Protein AF-A0A7J0DER8-F1 (afdb_monomer)

Nearest PDB structures (foldseek):
  6g3w-assembly2_D  TM=9.704E-01  e=1.174E-12  Arabidopsis thaliana
  6fg7-assembly2_B  TM=9.712E-01  e=6.190E-12  Arabidopsis thaliana
  5xkn-assembly1_B  TM=9.196E-01  e=9.063E-10  Arabidopsis thaliana
  4mna-assembly1_A  TM=9.063E-01  e=2.185E-07  Arabidopsis thaliana
  6s6q-assembly2_B  TM=5.780E-01  e=3.142E-08  Arabidopsis thaliana

Secondary structure (DSSP, 8-state):
--SHHHHHHHHHHHH----SPPPTT-TT-S---EE---GGGGG-TT--EEE--SSEEEEPPPHHHHHT-TT--EEE--SSEEEEPPPGGGGG-TT--EEE--SSEEEEPPPGGGGG-TT--EEE--SSEEEEEPPHHHHTTT-S-GGGTTT-TEEESTTSPPP-----------------S--------------

Sequence (195 aa):
MGVYTLLLLALLTCAILPQSTPDPDDEACLTRLRGSLSPFLSNCTNLQSLDLSSNSLAGPIPPAAAALLPNLAALNLSSNRLSGPIPPQLSLCAYLNVIDLHNNLLSGEIPQQLGLLARLSAFDVSNNRLSGPIPGLLGNRTRFNASSYEGNKGLYGYPLPPMKNKGVTILGIVGIGLGSGLLSLVLSFGLCVFG

pLDDT: mean 73.64, std 21.78, range [34.41, 98.75]

InterPro domains:
  IPR001611 Leucine-rich repeat [PF00560] (96-115)
  IPR001611 Leucine-rich repeat [PF00560] (120-140)
  IPR001611 Leucine-rich repeat [PF13855] (42-82)
  IPR032675 Leucine-rich repeat domain superfamily [G3DSA:3.80.10.10] (29-168)

Foldseek 3Di:
DPPVVVVVVVQVVVVPDDDDDDDPVCPPPPDAREEEDDLCCLVPQVAAEDANEQHAHEEEDDLNNLQRNLNHAEDHHYQYAYEEADRLSVLNNLNHQYDHHYNYAYEEEDDLSVLVNPNHQYAAHEQYQYADEDRCSCFVPPSDAPRSHYNHPHYADHVHHHDPPPDPPPVDPPDDDPDPDDDDDDDDDDDDDDD

Mean predicted aligned error: 14.08 Å

Organism: NCBI:txid165716

Structure (mmCIF, N/CA/C/O backbone):
data_AF-A0A7J0DER8-F1
#
_entry.id   AF-A0A7J0DER8-F1
#
loop_
_atom_site.group_PDB
_atom_site.id
_atom_site.type_symbol
_atom_site.label_atom_id
_atom_site.label_alt_id
_atom_site.label_comp_id
_atom_site.label_asym_id
_atom_site.label_entity_id
_atom_site.label_seq_id
_atom_site.pdbx_PDB_ins_code
_atom_site.Cartn_x
_atom_site.Cartn_y
_atom_site.Cartn_z
_atom_site.occupancy
_atom_site.B_iso_or_equiv
_atom_site.auth_seq_id
_atom_site.auth_comp_id
_atom_site.auth_asym_id
_atom_site.auth_atom_id
_atom_site.pdbx_PDB_model_num
ATOM 1 N N . MET A 1 1 ? 11.642 -6.680 -26.604 1.00 38.97 1 MET A N 1
ATOM 2 C CA . MET A 1 1 ? 12.436 -7.928 -26.516 1.00 38.97 1 MET A CA 1
ATOM 3 C C . MET A 1 1 ? 13.608 -7.877 -25.519 1.00 38.97 1 MET A C 1
ATOM 5 O O . MET A 1 1 ? 14.180 -8.924 -25.275 1.00 38.97 1 MET A O 1
ATOM 9 N N . GLY A 1 2 ? 13.963 -6.727 -24.912 1.00 41.50 2 GLY A N 1
ATOM 10 C CA . GLY A 1 2 ? 15.169 -6.600 -24.061 1.00 41.50 2 GLY A CA 1
ATOM 11 C C . GLY A 1 2 ? 14.972 -6.472 -22.539 1.00 41.50 2 GLY A C 1
ATOM 12 O O . GLY A 1 2 ? 15.956 -6.326 -21.829 1.00 41.50 2 GLY A O 1
ATOM 13 N N . VAL A 1 3 ? 13.734 -6.495 -22.024 1.00 46.62 3 VAL A N 1
ATOM 14 C CA . VAL A 1 3 ? 13.432 -6.325 -20.579 1.00 46.62 3 VAL A CA 1
ATOM 15 C C . VAL A 1 3 ? 13.058 -7.632 -19.881 1.00 46.62 3 VAL A C 1
ATOM 17 O O . VAL A 1 3 ? 13.477 -7.850 -18.750 1.00 46.62 3 VAL A O 1
ATOM 20 N N . TYR A 1 4 ? 12.368 -8.544 -20.576 1.00 38.47 4 TYR A N 1
ATOM 21 C CA . TYR A 1 4 ? 12.143 -9.899 -20.066 1.00 38.47 4 TYR A CA 1
ATOM 22 C C . TYR A 1 4 ? 13.466 -10.644 -19.882 1.00 38.47 4 TYR A C 1
ATOM 24 O O . TYR A 1 4 ? 13.659 -11.285 -18.865 1.00 38.47 4 TYR A O 1
ATOM 32 N N . THR A 1 5 ? 14.418 -10.491 -20.802 1.00 42.66 5 THR A N 1
ATOM 33 C CA . THR A 1 5 ? 15.729 -11.151 -20.746 1.00 42.66 5 THR A CA 1
ATOM 34 C C . THR A 1 5 ? 16.643 -10.614 -19.647 1.00 42.66 5 THR A C 1
ATOM 36 O O . THR A 1 5 ? 17.369 -11.405 -19.059 1.00 42.66 5 THR A O 1
ATOM 39 N N . LEU A 1 6 ? 16.596 -9.316 -19.317 1.00 44.72 6 LEU A N 1
ATOM 40 C CA . LEU A 1 6 ? 17.433 -8.743 -18.252 1.00 44.72 6 LEU A CA 1
ATOM 41 C C . LEU A 1 6 ? 16.877 -9.026 -16.849 1.00 44.72 6 LEU A C 1
ATOM 43 O O . LEU A 1 6 ? 17.647 -9.319 -15.936 1.00 44.72 6 LEU A O 1
ATOM 47 N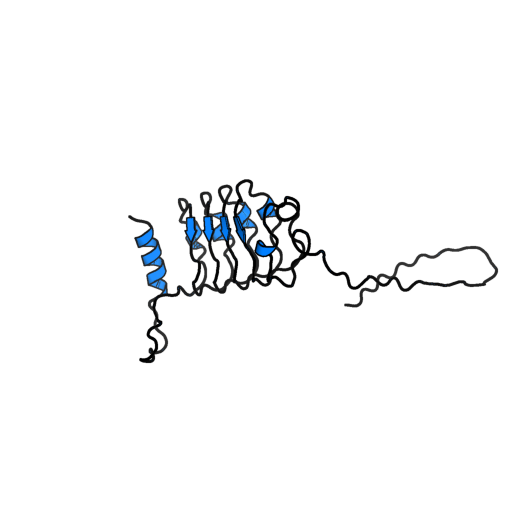 N . LEU A 1 7 ? 15.548 -8.989 -16.686 1.00 50.47 7 LEU A N 1
ATOM 48 C CA . LEU A 1 7 ? 14.894 -9.394 -15.440 1.00 50.47 7 LEU A CA 1
ATOM 49 C C . LEU A 1 7 ? 15.057 -10.905 -15.223 1.00 50.47 7 LEU A C 1
ATOM 51 O O . LEU A 1 7 ? 15.395 -11.326 -14.124 1.00 50.47 7 LEU A O 1
ATOM 55 N N . LEU A 1 8 ? 14.933 -11.713 -16.280 1.00 48.81 8 LEU A N 1
ATOM 56 C CA . LEU A 1 8 ? 15.213 -13.148 -16.224 1.00 48.81 8 LEU A CA 1
ATOM 57 C C . LEU A 1 8 ? 16.690 -13.428 -15.892 1.00 48.81 8 LEU A C 1
ATOM 59 O O . LEU A 1 8 ? 16.950 -14.326 -15.104 1.00 48.81 8 LEU A O 1
ATOM 63 N N . LEU A 1 9 ? 17.653 -12.637 -16.393 1.00 44.25 9 LEU A N 1
ATOM 64 C CA . LEU A 1 9 ? 19.076 -12.789 -16.042 1.00 44.25 9 LEU A CA 1
ATOM 65 C C . LEU A 1 9 ? 19.374 -12.430 -14.576 1.00 44.25 9 LEU A C 1
ATOM 67 O O . LEU A 1 9 ? 20.090 -13.171 -13.907 1.00 44.25 9 LEU A O 1
ATOM 71 N N . ALA A 1 10 ? 18.818 -11.326 -14.065 1.00 47.94 10 ALA A N 1
ATOM 72 C CA . ALA A 1 10 ? 19.009 -10.909 -12.671 1.00 47.94 10 ALA A CA 1
ATOM 73 C C . ALA A 1 10 ? 18.311 -11.858 -11.675 1.00 47.94 10 ALA A C 1
ATOM 75 O O . ALA A 1 10 ? 18.797 -12.080 -10.565 1.00 47.94 10 ALA A O 1
ATOM 76 N N . LEU A 1 11 ? 17.194 -12.464 -12.087 1.00 49.44 11 LEU A N 1
ATOM 77 C CA . LEU A 1 11 ? 16.495 -13.494 -11.319 1.00 49.44 11 LEU A CA 1
ATOM 78 C C . LEU A 1 11 ? 17.181 -14.871 -11.422 1.00 49.44 11 LEU A C 1
ATOM 80 O O . LEU A 1 11 ? 17.171 -15.614 -10.440 1.00 49.44 11 LEU A O 1
ATOM 84 N N . LEU A 1 12 ? 17.847 -15.194 -12.541 1.00 43.69 12 LEU A N 1
ATOM 85 C CA . LEU A 1 12 ? 18.661 -16.411 -12.667 1.00 43.69 12 LEU A CA 1
ATOM 86 C C . LEU A 1 12 ? 19.903 -16.378 -11.767 1.00 43.69 12 LEU A C 1
ATOM 88 O O . LEU A 1 12 ? 20.290 -17.420 -11.245 1.00 43.69 12 LEU A O 1
ATOM 92 N N . THR A 1 13 ? 20.509 -15.212 -11.521 1.00 44.41 13 THR A N 1
ATOM 93 C CA . THR A 1 13 ? 21.706 -15.136 -10.663 1.00 44.41 13 THR A CA 1
ATOM 94 C C . THR A 1 13 ? 21.438 -15.451 -9.186 1.00 44.41 13 THR A C 1
ATOM 96 O O . THR A 1 13 ? 22.349 -15.904 -8.502 1.00 44.41 13 THR A O 1
ATOM 99 N N . CYS A 1 14 ? 20.200 -15.300 -8.694 1.00 40.84 14 CYS A N 1
ATOM 100 C CA . CYS A 1 14 ? 19.830 -15.729 -7.334 1.00 40.84 14 CYS A CA 1
ATOM 101 C C . CYS A 1 14 ? 19.334 -17.184 -7.255 1.00 40.84 14 CYS A C 1
ATOM 103 O O . CYS A 1 14 ? 19.240 -17.727 -6.156 1.00 40.84 14 CYS A O 1
ATOM 105 N N . ALA A 1 15 ? 19.020 -17.824 -8.387 1.00 43.56 15 ALA A N 1
ATOM 106 C CA . ALA A 1 15 ? 18.529 -19.204 -8.434 1.00 43.56 15 ALA A CA 1
ATOM 107 C C . ALA A 1 15 ?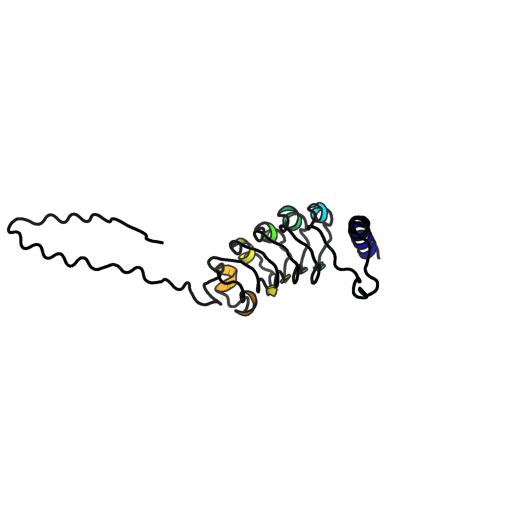 19.651 -20.263 -8.469 1.00 43.56 15 ALA A C 1
ATOM 109 O O . ALA A 1 15 ? 19.368 -21.451 -8.340 1.00 43.56 15 ALA A O 1
ATOM 110 N N . ILE A 1 16 ? 20.919 -19.858 -8.617 1.00 38.97 16 ILE A N 1
ATOM 111 C CA . ILE A 1 16 ? 22.070 -20.767 -8.731 1.00 38.97 16 ILE A CA 1
ATOM 112 C C . ILE A 1 16 ? 22.995 -20.600 -7.523 1.00 38.97 16 ILE A C 1
ATOM 114 O O . ILE A 1 16 ? 24.134 -20.175 -7.652 1.00 38.97 16 ILE A O 1
ATOM 118 N N . LEU A 1 17 ? 22.517 -20.954 -6.333 1.00 34.41 17 LEU A N 1
ATOM 119 C CA . LEU A 1 17 ? 23.382 -21.589 -5.337 1.00 34.41 17 LEU A CA 1
ATOM 120 C C . LEU A 1 17 ? 22.571 -22.700 -4.658 1.00 34.41 17 LEU A C 1
ATOM 122 O O . LEU A 1 17 ? 21.701 -22.403 -3.838 1.00 34.41 17 LEU A O 1
ATOM 126 N N . PRO A 1 18 ? 22.808 -23.976 -5.013 1.00 36.44 18 PRO A N 1
ATOM 127 C CA . PRO A 1 18 ? 22.141 -25.089 -4.365 1.00 36.44 18 PRO A CA 1
ATOM 128 C C . PRO A 1 18 ? 22.741 -25.265 -2.969 1.00 36.44 18 PRO A C 1
ATOM 130 O O . PRO A 1 18 ? 23.956 -25.379 -2.813 1.00 36.44 18 PRO A O 1
ATOM 133 N N . GLN A 1 19 ? 21.897 -25.324 -1.946 1.00 42.41 19 GLN A N 1
ATOM 134 C CA . GLN A 1 19 ? 22.245 -26.018 -0.712 1.00 42.41 19 GLN A CA 1
ATOM 135 C C . GLN A 1 19 ? 21.121 -27.008 -0.414 1.00 42.41 19 GLN A C 1
ATOM 137 O O . GLN A 1 19 ? 19.965 -26.616 -0.269 1.00 42.41 19 GLN A O 1
ATOM 142 N N . SER A 1 20 ? 21.519 -28.278 -0.322 1.00 39.22 20 SER A N 1
ATOM 143 C CA . SER A 1 20 ? 20.751 -29.518 -0.125 1.00 39.22 20 SER A CA 1
ATOM 144 C C . SER A 1 20 ? 20.000 -30.097 -1.341 1.00 39.22 20 SER A C 1
ATOM 146 O O . SER A 1 20 ? 19.314 -29.407 -2.087 1.00 39.22 20 SER A O 1
ATOM 148 N N . THR A 1 21 ? 20.248 -31.389 -1.552 1.00 40.47 21 THR A N 1
ATOM 149 C CA . THR A 1 21 ? 19.869 -32.274 -2.663 1.00 40.47 21 THR A CA 1
ATOM 150 C C . THR A 1 21 ? 18.353 -32.489 -2.779 1.00 40.47 21 THR A C 1
ATOM 152 O O . THR A 1 21 ? 17.709 -32.572 -1.737 1.00 40.47 21 THR A O 1
ATOM 155 N N . PRO A 1 22 ? 17.786 -32.632 -3.993 1.00 45.53 22 PRO A N 1
ATOM 156 C CA . PRO A 1 22 ? 16.349 -32.832 -4.175 1.00 45.53 22 PRO A CA 1
ATOM 157 C C . PRO A 1 22 ? 15.934 -34.295 -3.952 1.00 45.53 22 PRO A C 1
ATOM 159 O O . PRO A 1 22 ? 16.600 -35.209 -4.446 1.00 45.53 22 PRO A O 1
ATOM 162 N N . ASP A 1 23 ? 14.827 -34.489 -3.232 1.00 47.06 23 AS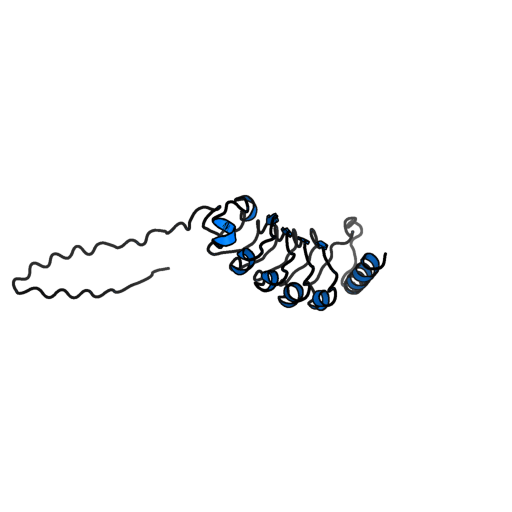P A N 1
ATOM 163 C CA . ASP A 1 23 ? 14.094 -35.755 -3.153 1.00 47.06 23 ASP A CA 1
ATOM 164 C C . ASP A 1 23 ? 13.421 -36.064 -4.510 1.00 47.06 23 ASP A C 1
ATOM 166 O O . ASP A 1 23 ? 12.938 -35.150 -5.183 1.00 47.06 23 ASP A O 1
ATOM 170 N N . PRO A 1 24 ? 13.365 -37.339 -4.938 1.00 52.16 24 PRO A N 1
ATOM 171 C CA . PRO A 1 24 ? 12.852 -37.730 -6.255 1.00 52.16 24 PRO A CA 1
ATOM 172 C C . PRO A 1 24 ? 11.324 -37.611 -6.428 1.00 52.16 24 PRO A C 1
ATOM 174 O O . PRO A 1 24 ? 10.844 -37.817 -7.539 1.00 52.16 24 PRO A O 1
ATOM 177 N N . ASP A 1 25 ? 10.575 -37.236 -5.384 1.00 49.31 25 ASP A N 1
ATOM 178 C CA . ASP A 1 25 ? 9.114 -37.043 -5.435 1.00 49.31 25 ASP A CA 1
ATOM 179 C C . ASP A 1 25 ? 8.692 -35.554 -5.559 1.00 49.31 25 ASP A C 1
ATOM 181 O O . ASP A 1 25 ? 7.501 -35.242 -5.646 1.00 49.31 25 ASP A O 1
ATOM 185 N N . ASP A 1 26 ? 9.649 -34.616 -5.619 1.00 47.62 26 ASP A N 1
ATOM 186 C CA . ASP A 1 26 ? 9.410 -33.166 -5.723 1.00 47.62 26 ASP A CA 1
ATOM 187 C C . ASP A 1 26 ? 9.233 -32.683 -7.182 1.00 47.62 26 ASP A C 1
ATOM 189 O O . ASP A 1 26 ? 9.918 -31.777 -7.669 1.00 47.62 26 ASP A O 1
ATOM 193 N N . GLU A 1 27 ? 8.220 -33.200 -7.878 1.00 42.44 27 GLU A N 1
ATOM 194 C CA . GLU A 1 27 ? 7.732 -32.686 -9.180 1.00 42.44 27 GLU A CA 1
ATOM 195 C C . GLU A 1 27 ? 7.036 -31.296 -9.070 1.00 42.44 27 GLU A C 1
ATOM 197 O O . GLU A 1 27 ? 6.215 -30.901 -9.897 1.00 42.44 27 GLU A O 1
ATOM 202 N N . ALA A 1 28 ? 7.367 -30.502 -8.042 1.00 44.12 28 ALA A N 1
ATOM 203 C CA . ALA A 1 28 ? 6.866 -29.141 -7.819 1.00 44.12 28 ALA A CA 1
ATOM 204 C C . ALA A 1 28 ? 7.969 -28.065 -7.813 1.00 44.12 28 ALA A C 1
ATOM 206 O O . ALA A 1 28 ? 7.704 -26.903 -7.486 1.00 44.12 28 ALA A O 1
ATOM 207 N N . CYS A 1 29 ? 9.204 -28.399 -8.204 1.00 43.72 29 CYS A N 1
ATOM 208 C CA . CYS A 1 29 ? 10.315 -27.444 -8.279 1.00 43.72 29 CYS A CA 1
ATOM 209 C C . CYS A 1 29 ? 10.269 -26.550 -9.542 1.00 43.72 29 CYS A C 1
ATOM 211 O O . CYS A 1 29 ? 11.293 -26.212 -10.134 1.00 43.72 29 CYS A O 1
ATOM 213 N N . LEU A 1 30 ? 9.073 -26.121 -9.954 1.00 43.19 30 LEU A N 1
ATOM 214 C CA . LEU A 1 30 ? 8.889 -25.075 -10.957 1.00 43.19 30 LEU A CA 1
ATOM 215 C C . LEU A 1 30 ? 8.789 -23.706 -10.256 1.00 43.19 30 LEU A C 1
ATOM 217 O O . LEU A 1 30 ? 7.727 -23.217 -9.881 1.00 43.19 30 LEU A O 1
ATOM 221 N N . THR A 1 31 ? 9.970 -23.115 -10.051 1.00 52.59 31 THR A N 1
ATOM 222 C CA . THR A 1 31 ? 10.251 -21.668 -10.158 1.00 52.59 31 THR A CA 1
ATOM 223 C C . THR A 1 31 ? 9.434 -20.687 -9.298 1.00 52.59 31 THR A C 1
ATOM 225 O O . THR A 1 31 ? 8.849 -19.744 -9.826 1.00 52.59 31 THR A O 1
ATOM 228 N N . ARG A 1 32 ? 9.452 -20.807 -7.963 1.00 65.25 32 ARG A N 1
ATOM 229 C CA . ARG A 1 32 ? 9.095 -19.667 -7.086 1.00 65.25 32 ARG A CA 1
ATOM 230 C C . ARG A 1 32 ? 10.333 -18.823 -6.790 1.00 65.25 32 ARG A C 1
ATOM 232 O O . ARG A 1 32 ? 11.285 -19.335 -6.198 1.00 65.25 32 ARG A O 1
ATOM 239 N N . LEU A 1 33 ? 10.312 -17.537 -7.145 1.00 72.31 33 LEU A N 1
ATOM 240 C CA . LEU A 1 33 ? 11.394 -16.603 -6.816 1.00 72.31 33 LEU A CA 1
ATOM 241 C C . LEU A 1 33 ? 11.499 -16.450 -5.293 1.00 72.31 33 LEU A C 1
ATOM 243 O O . LEU A 1 33 ? 10.497 -16.236 -4.608 1.00 72.31 33 LEU A O 1
ATOM 247 N N . ARG A 1 34 ? 12.715 -16.574 -4.759 1.00 76.75 34 ARG A N 1
ATOM 248 C CA . ARG A 1 34 ? 13.045 -16.410 -3.334 1.00 76.75 34 ARG A CA 1
ATOM 249 C C . ARG A 1 34 ? 13.992 -15.220 -3.157 1.00 76.75 34 ARG A C 1
ATOM 251 O O . ARG A 1 34 ? 14.628 -14.787 -4.112 1.00 76.75 34 ARG A O 1
ATOM 258 N N . GLY A 1 35 ? 14.112 -14.725 -1.927 1.00 79.62 35 GLY A N 1
ATOM 259 C CA . GLY A 1 35 ? 14.980 -13.593 -1.580 1.00 79.62 35 GLY A CA 1
ATOM 260 C C . GLY A 1 35 ? 14.193 -12.321 -1.275 1.00 79.62 35 GLY A C 1
ATOM 261 O O . GLY A 1 35 ? 12.993 -12.387 -1.021 1.00 79.62 35 GLY A O 1
ATOM 262 N N . SER A 1 36 ? 14.866 -11.173 -1.265 1.00 77.00 36 SER A N 1
ATOM 263 C CA . SER A 1 36 ? 14.256 -9.867 -1.002 1.00 77.00 36 SER A CA 1
ATOM 264 C C . SER A 1 36 ? 14.199 -8.999 -2.255 1.00 77.00 36 SER A C 1
ATOM 266 O O . SER A 1 36 ? 14.977 -9.161 -3.198 1.00 77.00 36 SER A O 1
ATOM 268 N N . LEU A 1 37 ? 13.274 -8.039 -2.256 1.00 75.38 37 LEU A N 1
ATOM 269 C CA . LEU A 1 37 ? 13.242 -6.990 -3.268 1.00 75.38 37 LEU A CA 1
ATOM 270 C C . LEU A 1 37 ? 14.528 -6.169 -3.153 1.00 75.38 37 LEU A C 1
ATOM 272 O O . LEU A 1 37 ? 14.784 -5.526 -2.137 1.00 75.38 37 LEU A O 1
ATOM 276 N N . SER A 1 38 ? 15.363 -6.212 -4.187 1.00 71.31 38 SER A N 1
ATOM 277 C CA . SER A 1 38 ? 16.621 -5.470 -4.185 1.00 71.31 38 SER A CA 1
ATOM 278 C C . SER A 1 38 ? 16.381 -3.984 -4.478 1.00 71.31 38 SER A C 1
ATOM 280 O O . SER A 1 38 ? 15.602 -3.653 -5.376 1.00 71.31 38 SER A O 1
ATOM 282 N N . PRO A 1 39 ? 17.092 -3.060 -3.805 1.00 63.47 39 PRO A N 1
ATOM 283 C CA . PRO A 1 39 ? 16.980 -1.626 -4.072 1.00 63.47 39 PRO A CA 1
ATOM 284 C C . PRO A 1 39 ? 17.417 -1.249 -5.496 1.00 63.47 39 PRO A C 1
ATOM 286 O O . PRO A 1 39 ? 17.021 -0.194 -5.979 1.00 63.47 39 PRO A O 1
ATOM 289 N N . PHE A 1 40 ? 18.160 -2.112 -6.203 1.00 63.94 40 PHE A N 1
ATOM 290 C CA . PHE A 1 40 ? 18.572 -1.921 -7.602 1.00 63.94 40 PHE A CA 1
ATOM 291 C C . PHE A 1 40 ? 17.416 -1.838 -8.608 1.00 63.94 40 PHE A C 1
ATOM 293 O O . PHE A 1 40 ? 17.628 -1.348 -9.716 1.00 63.94 40 PHE A O 1
ATOM 300 N N . LEU A 1 41 ? 16.192 -2.230 -8.224 1.00 62.59 41 LEU A N 1
ATOM 301 C CA . LEU A 1 41 ? 14.979 -1.966 -9.016 1.00 62.59 41 LEU A CA 1
ATOM 302 C C . LEU A 1 41 ? 14.822 -0.476 -9.354 1.00 62.59 41 LEU A C 1
ATOM 304 O O . LEU A 1 41 ? 14.270 -0.131 -10.391 1.00 62.59 41 LEU A O 1
ATOM 308 N N . SER A 1 42 ? 15.393 0.399 -8.528 1.00 62.62 42 SER A N 1
ATOM 309 C CA . SER A 1 42 ? 15.511 1.833 -8.778 1.00 62.62 42 SER A CA 1
ATOM 310 C C . SER A 1 42 ? 16.155 2.238 -10.104 1.00 62.62 42 SER A C 1
ATOM 312 O O . SER A 1 42 ? 15.901 3.336 -10.590 1.00 62.62 42 SER A O 1
ATOM 314 N N . ASN A 1 43 ? 16.981 1.381 -10.703 1.00 64.88 43 ASN A N 1
ATOM 315 C CA . ASN A 1 43 ? 17.663 1.698 -11.956 1.00 64.88 43 ASN A CA 1
ATOM 316 C C . ASN A 1 43 ? 16.760 1.484 -13.189 1.00 64.88 43 ASN A C 1
ATOM 318 O O . ASN A 1 43 ? 17.113 1.847 -14.310 1.00 64.88 43 ASN A O 1
ATOM 322 N N . CYS A 1 44 ? 15.575 0.895 -13.004 1.00 67.38 44 CYS A N 1
ATOM 323 C CA . CYS A 1 44 ? 14.626 0.597 -14.073 1.00 67.38 44 CYS A CA 1
ATOM 324 C C . CYS A 1 44 ? 13.662 1.772 -14.318 1.00 67.38 44 CYS A C 1
ATOM 326 O O . CYS A 1 44 ? 12.447 1.614 -14.257 1.00 67.38 44 CYS A O 1
ATOM 328 N N . THR A 1 45 ? 14.185 2.960 -14.624 1.00 72.44 45 THR A N 1
ATOM 329 C CA . THR A 1 45 ? 13.415 4.224 -14.691 1.00 72.44 45 THR A CA 1
ATOM 330 C C . THR A 1 45 ? 12.254 4.242 -15.699 1.00 72.44 45 THR A C 1
ATOM 332 O O . THR A 1 45 ? 11.317 5.026 -15.548 1.00 72.44 45 THR A O 1
ATOM 335 N N . ASN A 1 46 ? 12.276 3.366 -16.707 1.00 78.88 46 ASN A N 1
ATOM 336 C CA . ASN A 1 46 ? 11.211 3.219 -17.709 1.00 78.88 46 ASN A CA 1
ATOM 337 C C . ASN A 1 46 ? 10.150 2.166 -17.345 1.00 78.88 46 ASN A C 1
ATOM 339 O O . ASN A 1 46 ? 9.252 1.903 -18.146 1.00 78.88 46 ASN A O 1
ATOM 343 N N . LEU A 1 47 ? 10.257 1.524 -16.180 1.00 80.00 47 LEU A N 1
ATOM 344 C CA . LEU A 1 47 ? 9.327 0.479 -15.773 1.00 80.00 47 LEU A CA 1
ATOM 345 C C . LEU A 1 47 ? 7.947 1.079 -15.478 1.00 80.00 47 LEU A C 1
ATOM 347 O O . LEU A 1 47 ? 7.809 1.948 -14.622 1.00 80.00 47 LEU A O 1
ATOM 351 N N . GLN A 1 48 ? 6.932 0.594 -16.191 1.00 86.19 48 GLN A N 1
ATOM 352 C CA . GLN A 1 48 ? 5.539 1.029 -16.032 1.00 86.19 48 GLN A CA 1
ATOM 353 C C . GLN A 1 48 ? 4.693 0.018 -15.258 1.00 86.19 48 GLN A C 1
ATOM 355 O O . GLN A 1 48 ? 3.727 0.388 -14.599 1.00 86.19 48 GLN A O 1
ATOM 360 N N . SER A 1 49 ? 5.053 -1.261 -15.313 1.00 86.38 49 SER A N 1
ATOM 361 C CA . SER A 1 49 ? 4.360 -2.329 -14.602 1.00 86.38 49 SER A CA 1
ATOM 362 C C . SER A 1 49 ? 5.387 -3.290 -14.022 1.00 86.38 49 SER A C 1
ATOM 364 O O . SER A 1 49 ? 6.309 -3.708 -14.725 1.00 86.38 49 SER A O 1
ATOM 366 N N . LEU A 1 50 ? 5.239 -3.596 -12.736 1.00 86.12 50 LEU A N 1
ATOM 367 C CA . LEU A 1 50 ? 6.024 -4.590 -12.020 1.00 86.12 50 LEU A CA 1
ATOM 368 C C . LEU A 1 50 ? 5.066 -5.596 -11.392 1.00 86.12 50 LEU A C 1
ATOM 370 O O . LEU A 1 50 ? 4.364 -5.263 -10.438 1.00 86.12 50 LEU A O 1
ATOM 374 N N . ASP A 1 51 ? 5.070 -6.818 -11.915 1.00 87.75 51 ASP A N 1
ATOM 375 C CA . ASP A 1 51 ? 4.361 -7.949 -11.327 1.00 87.75 51 ASP A CA 1
ATOM 376 C C . ASP A 1 51 ? 5.374 -8.984 -10.833 1.00 87.75 51 ASP A C 1
ATOM 378 O O . ASP A 1 51 ? 6.141 -9.549 -11.613 1.00 87.75 51 ASP A O 1
ATOM 382 N N . LEU A 1 52 ? 5.401 -9.181 -9.517 1.00 87.19 52 LEU A N 1
ATOM 383 C CA . LEU A 1 52 ? 6.171 -10.218 -8.829 1.00 87.19 52 LEU A CA 1
ATOM 384 C C . LEU A 1 52 ? 5.258 -11.048 -7.916 1.00 87.19 52 LEU A C 1
ATOM 386 O O . LEU A 1 52 ? 5.721 -11.637 -6.931 1.00 87.19 52 LEU A O 1
ATOM 390 N N . SER A 1 53 ? 3.959 -11.077 -8.214 1.00 89.56 53 SER A N 1
ATOM 391 C CA . SER A 1 53 ? 2.976 -11.805 -7.421 1.00 89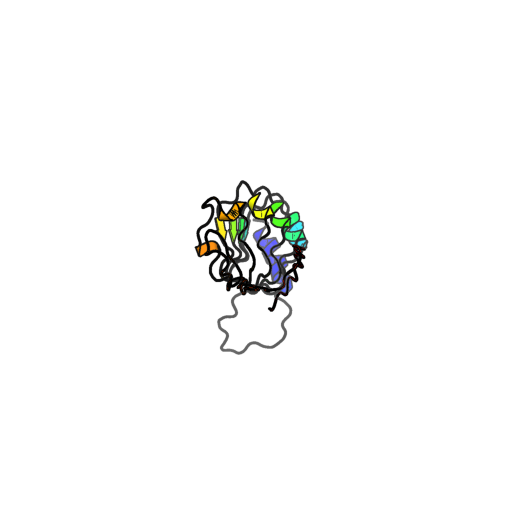.56 53 SER A CA 1
ATOM 392 C C . SER A 1 53 ? 3.226 -13.313 -7.408 1.00 89.56 53 SER A C 1
ATOM 394 O O . SER A 1 53 ? 3.922 -13.858 -8.265 1.00 89.56 53 SER A O 1
ATOM 396 N N . SER A 1 54 ? 2.662 -14.002 -6.415 1.00 91.19 54 SER A N 1
ATOM 397 C CA . SER A 1 54 ? 2.699 -15.471 -6.308 1.00 91.19 54 SER A CA 1
ATOM 398 C C . SER A 1 54 ? 4.113 -16.066 -6.246 1.00 91.19 54 SER A C 1
ATOM 400 O O . SER A 1 54 ? 4.390 -17.134 -6.797 1.00 91.19 54 SER A O 1
ATOM 402 N N . ASN A 1 55 ? 5.016 -15.385 -5.541 1.00 86.81 55 ASN A N 1
ATOM 403 C CA . ASN A 1 55 ? 6.390 -15.827 -5.322 1.00 86.81 55 ASN A CA 1
ATOM 404 C C . ASN A 1 55 ? 6.649 -16.147 -3.838 1.00 86.81 55 ASN A C 1
ATOM 406 O O . ASN A 1 55 ? 5.747 -16.273 -3.013 1.00 86.81 55 ASN A O 1
ATOM 410 N N . SER A 1 56 ? 7.909 -16.387 -3.486 1.00 88.19 56 SER A N 1
ATOM 411 C CA . SER A 1 56 ? 8.367 -16.605 -2.110 1.00 88.19 56 SER A CA 1
ATOM 412 C C . SER A 1 56 ? 9.317 -15.493 -1.657 1.00 88.19 56 SER A C 1
ATOM 414 O O . SER A 1 56 ? 10.245 -15.749 -0.886 1.00 88.19 56 SER A O 1
ATOM 416 N N . LEU A 1 57 ? 9.094 -14.264 -2.141 1.00 87.31 57 LEU A N 1
ATOM 417 C CA . LEU A 1 57 ? 9.864 -13.088 -1.740 1.00 87.31 57 LEU A CA 1
ATOM 418 C C . LEU A 1 57 ? 9.578 -12.747 -0.278 1.00 87.31 57 LEU A C 1
ATOM 420 O O . LEU A 1 57 ? 8.439 -12.834 0.174 1.00 87.31 57 LEU A O 1
ATOM 424 N N . ALA A 1 58 ? 10.608 -12.357 0.461 1.00 89.19 58 ALA A N 1
ATOM 425 C CA . ALA A 1 58 ? 10.548 -12.077 1.888 1.00 89.19 58 ALA A CA 1
ATOM 426 C C . ALA A 1 58 ? 11.310 -10.794 2.248 1.00 89.19 58 ALA A C 1
ATOM 428 O O . ALA A 1 58 ? 12.088 -10.259 1.457 1.00 89.19 58 ALA A O 1
ATOM 429 N N . GLY A 1 59 ? 11.107 -10.319 3.476 1.00 90.56 59 GLY A N 1
ATOM 430 C CA . GLY A 1 59 ? 11.710 -9.079 3.963 1.00 90.56 59 GLY A CA 1
ATOM 431 C C . GLY A 1 59 ? 10.928 -7.827 3.547 1.00 90.56 59 GLY A C 1
ATOM 432 O O . GLY A 1 59 ? 9.817 -7.939 3.023 1.00 90.56 59 GLY A O 1
ATOM 433 N N . PRO A 1 60 ? 11.476 -6.632 3.820 1.00 92.06 60 PRO A N 1
ATOM 434 C CA . PRO A 1 60 ? 10.767 -5.379 3.614 1.00 92.06 60 PRO A CA 1
ATOM 435 C C . PRO A 1 60 ? 10.692 -4.956 2.153 1.00 92.06 60 PRO A C 1
ATOM 437 O O . PRO A 1 60 ? 11.580 -5.248 1.353 1.00 92.06 60 PRO A O 1
ATOM 440 N N . ILE A 1 61 ? 9.653 -4.183 1.834 1.00 89.75 61 ILE A N 1
ATOM 441 C CA . ILE A 1 61 ? 9.596 -3.417 0.590 1.00 89.75 61 ILE A CA 1
ATOM 442 C C . ILE A 1 61 ? 10.605 -2.261 0.723 1.00 89.75 61 ILE A C 1
ATOM 444 O O . ILE A 1 61 ? 10.444 -1.419 1.612 1.00 89.75 61 ILE A O 1
ATOM 448 N N . PRO A 1 62 ? 11.654 -2.184 -0.116 1.00 82.69 62 PRO A N 1
ATOM 449 C CA . PRO A 1 62 ? 12.677 -1.158 0.014 1.00 82.69 62 PRO A CA 1
ATOM 450 C C . PRO A 1 62 ? 12.072 0.220 -0.273 1.00 82.69 62 PRO A C 1
ATOM 452 O O . PRO A 1 62 ? 11.518 0.413 -1.360 1.00 82.69 62 PRO A O 1
ATOM 455 N N . PRO A 1 63 ? 12.254 1.219 0.608 1.00 76.25 63 PRO A N 1
ATOM 456 C CA . PRO A 1 63 ? 11.808 2.587 0.343 1.00 76.25 63 PRO A CA 1
ATOM 457 C C . PRO A 1 63 ? 12.346 3.145 -0.983 1.00 76.25 63 PRO A C 1
ATOM 459 O O . PRO A 1 63 ? 11.647 3.853 -1.703 1.00 76.25 63 PRO A O 1
ATOM 462 N N . ALA A 1 64 ? 13.583 2.777 -1.333 1.00 60.62 64 ALA A N 1
ATOM 463 C CA . ALA A 1 64 ? 14.255 3.202 -2.558 1.00 60.62 64 ALA A CA 1
ATOM 464 C C . ALA A 1 64 ? 13.673 2.562 -3.832 1.00 60.62 64 ALA A C 1
ATOM 466 O O . ALA A 1 64 ? 13.635 3.217 -4.868 1.00 60.62 64 ALA A O 1
ATOM 467 N N . ALA A 1 65 ? 13.177 1.319 -3.766 1.00 56.06 65 ALA A N 1
ATOM 468 C CA . ALA A 1 65 ? 12.541 0.666 -4.916 1.00 56.06 65 ALA 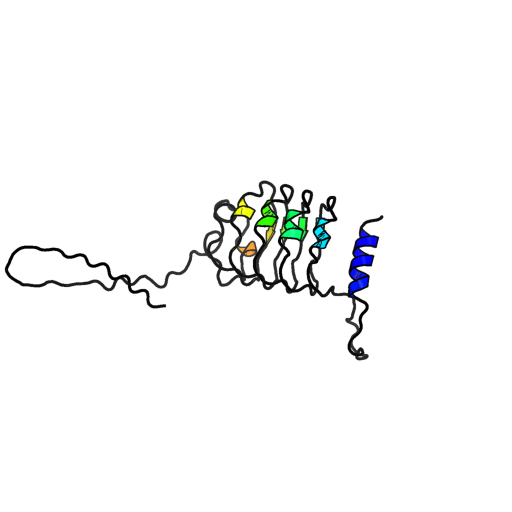A CA 1
ATOM 469 C C . ALA A 1 65 ? 11.220 1.362 -5.293 1.00 56.06 65 ALA A C 1
ATOM 471 O O . ALA A 1 65 ? 10.866 1.421 -6.465 1.00 56.06 65 ALA A O 1
ATOM 472 N N . ALA A 1 66 ? 10.541 1.948 -4.303 1.00 55.75 66 ALA A N 1
ATOM 473 C CA . ALA A 1 66 ? 9.355 2.772 -4.489 1.00 55.75 66 ALA A CA 1
ATOM 474 C C . ALA A 1 66 ? 9.676 4.212 -4.937 1.00 55.75 66 ALA A C 1
ATOM 476 O O . ALA A 1 66 ? 8.951 4.772 -5.741 1.00 55.75 66 ALA A O 1
ATOM 477 N N . ALA A 1 67 ? 10.761 4.828 -4.456 1.00 55.59 67 ALA A N 1
ATOM 478 C CA . ALA A 1 67 ? 11.067 6.232 -4.761 1.00 55.59 67 ALA A CA 1
ATOM 479 C C . ALA A 1 67 ? 11.653 6.476 -6.169 1.00 55.59 67 ALA A C 1
ATOM 481 O O . ALA A 1 67 ? 11.643 7.607 -6.649 1.00 55.59 67 ALA A O 1
ATOM 482 N N . LEU A 1 68 ? 12.208 5.446 -6.814 1.00 57.81 68 LEU A N 1
ATOM 483 C CA . LEU A 1 68 ? 13.075 5.596 -7.993 1.00 57.81 68 LEU A CA 1
ATOM 484 C C . LEU A 1 68 ? 12.456 5.060 -9.297 1.00 57.81 68 LEU A C 1
ATOM 486 O O . LEU A 1 68 ? 13.106 5.065 -10.340 1.00 57.81 68 LEU A O 1
ATOM 490 N N . LEU A 1 69 ? 11.181 4.657 -9.262 1.00 70.50 69 LEU A N 1
ATOM 491 C CA . LEU A 1 69 ? 10.401 4.245 -10.432 1.00 70.50 69 LEU A CA 1
ATOM 492 C C . LEU A 1 69 ? 9.344 5.314 -10.771 1.00 70.50 69 LEU A C 1
ATOM 494 O O . LEU A 1 69 ? 8.150 5.098 -10.550 1.00 70.50 69 LEU A O 1
ATOM 498 N N . PRO A 1 70 ? 9.743 6.492 -11.290 1.00 71.19 70 PRO A N 1
ATOM 499 C CA . PRO A 1 70 ? 8.833 7.625 -11.464 1.00 71.19 70 PRO A CA 1
ATOM 500 C C . PRO A 1 70 ? 7.670 7.319 -12.413 1.00 71.19 70 PRO A C 1
ATOM 502 O O . PRO A 1 70 ? 6.609 7.915 -12.279 1.00 71.19 70 PRO A O 1
ATOM 505 N N . ASN A 1 71 ? 7.857 6.378 -13.343 1.00 80.50 71 ASN A N 1
ATOM 506 C CA . ASN A 1 71 ? 6.880 6.018 -14.369 1.00 80.50 71 ASN A CA 1
ATOM 507 C C . ASN A 1 71 ? 6.026 4.792 -14.010 1.00 80.50 71 ASN A C 1
ATOM 509 O O . ASN A 1 71 ? 5.235 4.348 -14.844 1.00 80.50 71 ASN A O 1
ATOM 513 N N . LEU A 1 72 ? 6.177 4.233 -12.803 1.00 86.19 72 LEU A N 1
ATOM 514 C CA . LEU A 1 72 ? 5.438 3.038 -12.415 1.00 86.19 72 LEU A CA 1
ATOM 515 C C . LEU A 1 72 ? 3.945 3.353 -12.301 1.00 86.19 72 LEU A C 1
ATOM 517 O O . LEU A 1 72 ? 3.538 4.231 -11.543 1.00 86.19 72 LEU A O 1
ATOM 521 N N . ALA A 1 73 ? 3.144 2.614 -13.058 1.00 89.38 73 ALA A N 1
ATOM 522 C CA . ALA A 1 73 ? 1.693 2.667 -13.038 1.00 89.38 73 ALA A CA 1
ATOM 523 C C . ALA A 1 73 ? 1.113 1.501 -12.227 1.00 89.38 73 ALA A C 1
ATOM 525 O O . ALA A 1 73 ? 0.271 1.717 -11.361 1.00 89.38 73 ALA A O 1
ATOM 526 N N . ALA A 1 74 ? 1.617 0.283 -12.425 1.00 90.88 74 ALA A N 1
ATOM 527 C CA . ALA A 1 74 ? 1.107 -0.900 -11.739 1.00 90.88 74 ALA A CA 1
ATOM 528 C C . ALA A 1 74 ? 2.187 -1.602 -10.912 1.00 90.88 74 ALA A C 1
ATOM 530 O O . ALA A 1 74 ? 3.237 -1.971 -11.443 1.00 90.88 74 ALA A O 1
ATOM 531 N N . LEU A 1 75 ? 1.898 -1.824 -9.630 1.00 91.81 75 LEU A N 1
ATOM 532 C CA . LEU A 1 75 ? 2.718 -2.611 -8.716 1.00 91.81 75 LEU A CA 1
ATOM 533 C C . LEU A 1 75 ? 1.892 -3.769 -8.153 1.00 91.81 75 LEU A C 1
ATOM 535 O O . LEU A 1 75 ? 0.952 -3.537 -7.394 1.00 91.81 75 LEU A O 1
ATOM 539 N N . ASN A 1 76 ? 2.276 -4.998 -8.485 1.00 93.31 76 ASN A N 1
ATOM 540 C CA . ASN A 1 76 ? 1.686 -6.210 -7.932 1.00 93.31 76 ASN A CA 1
ATOM 541 C C . ASN A 1 76 ? 2.765 -7.037 -7.218 1.00 93.31 76 ASN A C 1
ATOM 543 O O . ASN A 1 76 ? 3.659 -7.603 -7.847 1.00 93.31 76 ASN A O 1
ATOM 547 N N . LEU A 1 77 ? 2.691 -7.079 -5.888 1.00 93.81 77 LEU A N 1
ATOM 548 C CA . LEU A 1 77 ? 3.575 -7.858 -5.011 1.00 93.81 77 LEU A CA 1
ATOM 549 C C . LEU A 1 77 ? 2.787 -8.882 -4.180 1.00 93.81 77 LEU A C 1
ATOM 551 O O . LEU A 1 77 ? 3.287 -9.396 -3.173 1.00 93.81 77 LEU A O 1
ATOM 555 N N . SER A 1 78 ? 1.544 -9.153 -4.569 1.00 96.19 78 SER A N 1
ATOM 556 C CA . SER A 1 78 ? 0.634 -10.000 -3.809 1.00 96.19 78 SER A CA 1
ATOM 557 C C . SER A 1 78 ? 1.118 -11.443 -3.664 1.00 96.19 78 SER A C 1
ATOM 559 O O . SER A 1 78 ? 1.951 -11.926 -4.433 1.00 96.19 78 SER A O 1
ATOM 561 N N . SER A 1 79 ? 0.588 -12.154 -2.670 1.00 96.56 79 SER A N 1
ATOM 562 C CA . SER A 1 79 ? 0.865 -13.580 -2.448 1.00 96.56 79 SER A CA 1
ATOM 563 C C . SER A 1 79 ? 2.367 -13.882 -2.345 1.00 96.56 79 SER A C 1
ATOM 565 O O . SER A 1 79 ? 2.916 -14.708 -3.074 1.00 96.56 79 SER A O 1
ATOM 567 N N . ASN A 1 80 ? 3.032 -13.175 -1.431 1.00 93.31 80 ASN A N 1
ATOM 568 C CA . ASN A 1 80 ? 4.444 -13.335 -1.084 1.00 93.31 80 ASN A CA 1
ATOM 569 C C . ASN A 1 80 ? 4.598 -13.444 0.451 1.00 93.31 80 ASN A C 1
ATOM 571 O O . ASN A 1 80 ? 3.641 -13.678 1.189 1.00 93.31 80 ASN A O 1
ATOM 575 N N . ARG A 1 81 ? 5.827 -13.330 0.961 1.00 96.12 81 ARG A N 1
ATOM 576 C CA . ARG A 1 81 ? 6.159 -13.328 2.398 1.00 96.12 81 ARG A CA 1
ATOM 577 C C . ARG A 1 81 ? 6.789 -11.995 2.825 1.00 96.12 81 ARG A C 1
ATOM 579 O O . ARG A 1 81 ? 7.612 -11.973 3.744 1.00 96.12 81 ARG A O 1
ATOM 586 N N . LEU A 1 82 ? 6.448 -10.897 2.145 1.00 95.31 82 LEU A N 1
ATOM 587 C CA . LEU A 1 82 ? 6.987 -9.565 2.433 1.00 95.31 82 LEU A CA 1
ATOM 588 C C . LEU A 1 82 ? 6.532 -9.099 3.817 1.00 95.31 82 LEU A C 1
ATOM 590 O O . LEU A 1 82 ? 5.400 -9.356 4.213 1.00 95.31 82 LEU A O 1
ATOM 594 N N . SER A 1 83 ? 7.409 -8.431 4.557 1.00 96.12 83 SER A N 1
ATOM 595 C CA . SER A 1 83 ? 7.192 -8.044 5.956 1.00 96.12 83 SER A CA 1
ATOM 596 C C . SER A 1 83 ? 7.558 -6.582 6.216 1.00 96.12 83 SER A C 1
ATOM 598 O O . SER A 1 83 ? 8.085 -5.901 5.346 1.00 96.12 83 SER A O 1
ATOM 600 N N . GLY A 1 84 ? 7.279 -6.072 7.417 1.00 96.12 84 GLY A N 1
ATOM 601 C CA . GLY A 1 84 ? 7.552 -4.671 7.753 1.00 96.12 84 GLY A CA 1
ATOM 602 C C . GLY A 1 84 ? 6.543 -3.689 7.137 1.00 96.12 84 GLY A C 1
ATOM 603 O O . GLY A 1 84 ? 5.503 -4.116 6.633 1.00 96.12 84 GLY A O 1
ATOM 604 N N . PRO A 1 85 ? 6.810 -2.374 7.222 1.00 96.50 85 PRO A N 1
ATOM 605 C CA . PRO A 1 85 ? 5.855 -1.345 6.830 1.00 96.50 85 PRO A CA 1
ATOM 606 C C . PRO A 1 85 ? 5.741 -1.164 5.321 1.00 96.50 85 PRO A C 1
ATOM 608 O O . PRO A 1 85 ? 6.696 -1.373 4.572 1.00 96.50 85 PRO A O 1
ATOM 611 N N . ILE A 1 86 ? 4.576 -0.682 4.888 1.00 95.75 86 ILE A N 1
ATOM 612 C CA . ILE A 1 86 ? 4.404 -0.146 3.538 1.00 95.75 86 ILE A CA 1
ATOM 613 C C . ILE A 1 86 ? 5.188 1.176 3.462 1.00 95.75 86 ILE A C 1
ATOM 615 O O . ILE A 1 86 ? 4.924 2.080 4.259 1.00 95.75 86 ILE A O 1
ATOM 619 N N . PRO A 1 87 ? 6.150 1.329 2.537 1.00 92.62 87 PRO A N 1
ATOM 620 C CA . PRO A 1 87 ? 6.953 2.539 2.469 1.00 92.62 87 PRO A CA 1
ATOM 621 C C . PRO A 1 87 ? 6.101 3.723 1.979 1.00 92.62 87 PRO A C 1
ATOM 623 O O . PRO A 1 87 ? 5.528 3.646 0.887 1.00 92.62 87 PRO A O 1
ATOM 626 N N . PRO A 1 88 ? 6.042 4.851 2.719 1.00 91.69 88 PRO A N 1
ATOM 627 C CA . PRO A 1 88 ? 5.313 6.045 2.284 1.00 91.69 88 PRO A CA 1
ATOM 628 C C . PRO A 1 88 ? 5.826 6.593 0.948 1.00 91.69 88 PRO A C 1
ATOM 630 O O . PRO A 1 88 ? 5.072 7.224 0.217 1.00 91.69 88 PRO A O 1
ATOM 633 N N . GLN A 1 89 ? 7.083 6.309 0.595 1.00 89.75 89 GLN A N 1
ATOM 634 C CA . GLN A 1 89 ? 7.725 6.711 -0.657 1.00 89.75 89 GLN A CA 1
ATOM 635 C C . GLN A 1 89 ? 7.015 6.181 -1.910 1.00 89.75 89 GLN A C 1
ATOM 637 O O . GLN A 1 89 ? 7.209 6.753 -2.978 1.00 89.75 89 GLN A O 1
ATOM 642 N N . LEU A 1 90 ? 6.157 5.158 -1.804 1.00 88.19 90 LEU A N 1
ATOM 643 C CA . LEU A 1 90 ? 5.288 4.734 -2.911 1.00 88.19 90 LEU A CA 1
ATOM 644 C C . LEU A 1 90 ? 4.387 5.871 -3.411 1.00 88.19 90 LEU A C 1
ATOM 646 O O . LEU A 1 90 ? 4.023 5.889 -4.582 1.00 88.19 90 LEU A O 1
ATOM 650 N N . SER A 1 91 ? 4.077 6.863 -2.570 1.00 87.75 91 SER A N 1
ATOM 651 C CA . SER A 1 91 ? 3.320 8.040 -3.001 1.00 87.75 91 SER A CA 1
ATOM 652 C C . SER A 1 91 ? 4.076 8.936 -3.992 1.00 87.75 91 SER A C 1
ATOM 654 O O . SER A 1 91 ? 3.461 9.815 -4.590 1.00 87.75 91 SER A O 1
ATOM 656 N N . LEU A 1 92 ? 5.397 8.767 -4.142 1.00 86.75 92 LEU A N 1
ATOM 657 C CA . LEU A 1 92 ? 6.219 9.548 -5.075 1.00 86.75 92 LEU A CA 1
ATOM 658 C C . LEU A 1 92 ? 6.068 9.070 -6.528 1.00 86.75 92 LEU A C 1
ATOM 660 O O . LEU A 1 92 ? 6.331 9.838 -7.453 1.00 86.75 92 LEU A O 1
ATOM 664 N N . CYS A 1 93 ? 5.596 7.841 -6.751 1.00 86.00 93 CYS A N 1
ATOM 665 C CA . CYS A 1 93 ? 5.245 7.349 -8.080 1.00 86.00 93 CYS A CA 1
ATOM 666 C C . CYS A 1 93 ? 3.910 7.958 -8.531 1.00 86.00 93 CYS A C 1
ATOM 668 O O . CYS A 1 93 ? 2.850 7.344 -8.410 1.00 86.00 93 CYS A O 1
ATOM 670 N N . ALA A 1 94 ? 3.950 9.173 -9.078 1.00 84.38 94 ALA A N 1
ATOM 671 C CA . ALA A 1 94 ? 2.755 9.932 -9.461 1.00 84.38 94 ALA A CA 1
ATOM 672 C C . ALA A 1 94 ? 1.850 9.228 -10.499 1.00 84.38 94 ALA A C 1
ATOM 674 O O . ALA A 1 94 ? 0.679 9.586 -10.652 1.00 84.38 94 ALA A O 1
ATOM 675 N N . TYR A 1 95 ? 2.383 8.242 -11.225 1.00 89.12 95 TYR A N 1
ATOM 676 C CA . TYR A 1 95 ? 1.652 7.470 -12.228 1.00 89.12 95 TYR A CA 1
ATOM 677 C C . TYR A 1 95 ? 0.950 6.231 -11.660 1.00 89.12 95 TYR A C 1
ATOM 679 O O . TYR A 1 95 ? 0.139 5.658 -12.388 1.00 89.12 95 TYR A O 1
ATOM 687 N N . LEU A 1 96 ? 1.191 5.857 -10.392 1.00 90.56 96 LEU A N 1
ATOM 688 C CA . LEU A 1 96 ? 0.604 4.654 -9.799 1.00 90.56 96 LEU A CA 1
ATOM 689 C C . LEU A 1 96 ? -0.924 4.704 -9.852 1.00 90.56 96 LEU A C 1
ATOM 691 O O . LEU A 1 96 ? -1.569 5.579 -9.263 1.00 90.56 96 LEU A O 1
ATOM 695 N N . ASN A 1 97 ? -1.490 3.727 -10.552 1.00 93.12 97 ASN A N 1
ATOM 696 C CA . ASN A 1 97 ? -2.917 3.472 -10.640 1.00 93.12 97 ASN A CA 1
ATOM 697 C C . ASN A 1 97 ? -3.319 2.138 -9.995 1.00 93.12 97 ASN A C 1
ATOM 699 O O . ASN A 1 97 ? -4.459 2.013 -9.549 1.00 93.12 97 ASN A O 1
ATOM 703 N N . VAL A 1 98 ? -2.397 1.179 -9.882 1.00 94.25 98 VAL A N 1
ATOM 704 C CA . VAL A 1 98 ? -2.643 -0.125 -9.253 1.00 94.25 98 VAL A CA 1
ATOM 705 C C . VAL A 1 98 ? -1.582 -0.408 -8.196 1.00 94.25 98 VAL A C 1
ATOM 707 O O . VAL A 1 98 ? -0.387 -0.393 -8.494 1.00 94.25 98 VAL A O 1
ATOM 710 N N . ILE A 1 99 ? -2.029 -0.698 -6.974 1.00 95.00 99 ILE A N 1
ATOM 711 C CA . ILE A 1 99 ? -1.194 -1.234 -5.895 1.00 95.00 99 ILE A CA 1
ATOM 712 C C . ILE A 1 99 ? -1.879 -2.485 -5.353 1.00 95.00 99 ILE A C 1
ATOM 714 O O . ILE A 1 99 ? -2.928 -2.390 -4.719 1.00 95.00 99 ILE A O 1
ATOM 718 N N . ASP A 1 100 ? -1.269 -3.642 -5.571 1.00 97.12 100 ASP A N 1
ATOM 719 C CA . ASP A 1 100 ? -1.726 -4.903 -5.003 1.00 97.12 100 ASP A CA 1
ATOM 720 C C . ASP A 1 100 ? -0.635 -5.518 -4.116 1.00 97.12 100 ASP A C 1
ATOM 722 O O . ASP A 1 100 ? 0.445 -5.897 -4.580 1.00 97.12 100 ASP A O 1
ATOM 726 N N . LEU A 1 101 ? -0.917 -5.569 -2.816 1.00 97.69 101 LEU A N 1
ATOM 727 C CA . LEU A 1 101 ? -0.041 -6.072 -1.759 1.00 97.69 101 LEU A CA 1
ATOM 728 C C . LEU A 1 101 ? -0.723 -7.176 -0.934 1.00 97.69 101 LEU A C 1
ATOM 730 O O . LEU A 1 101 ? -0.224 -7.523 0.145 1.00 97.69 101 LEU A O 1
ATOM 734 N N . HIS A 1 102 ? -1.857 -7.712 -1.394 1.00 98.56 102 HIS A N 1
ATOM 735 C CA . HIS A 1 102 ? -2.631 -8.670 -0.610 1.00 98.56 102 HIS A CA 1
ATOM 736 C C . HIS A 1 102 ? -1.850 -9.969 -0.336 1.00 98.56 102 HIS A C 1
ATOM 738 O O . HIS A 1 102 ? -0.889 -10.289 -1.040 1.00 98.56 102 HIS A O 1
ATOM 744 N N . ASN A 1 103 ? -2.248 -10.732 0.686 1.00 98.44 103 ASN A N 1
ATOM 745 C CA . ASN A 1 103 ? -1.604 -12.001 1.069 1.00 98.44 103 ASN A CA 1
ATOM 746 C C . ASN A 1 103 ? -0.085 -11.859 1.302 1.00 98.44 103 ASN A C 1
ATOM 748 O O . ASN A 1 103 ? 0.733 -12.488 0.626 1.00 98.44 103 ASN A O 1
ATOM 752 N N . ASN A 1 104 ? 0.296 -11.027 2.268 1.00 98.38 104 ASN A N 1
ATOM 753 C CA . ASN A 1 104 ? 1.681 -10.851 2.707 1.00 98.38 104 ASN A CA 1
ATOM 754 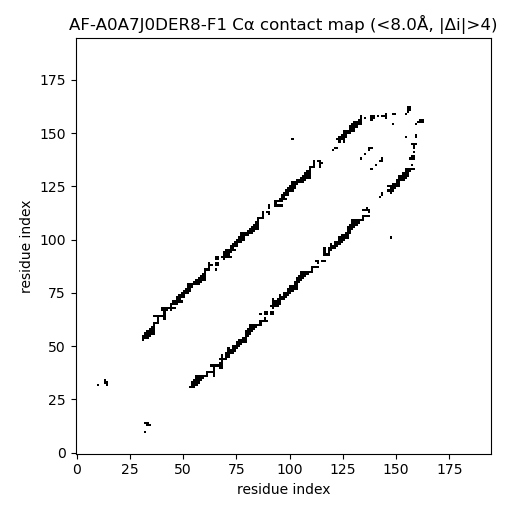C C . ASN A 1 104 ? 1.749 -10.799 4.250 1.00 98.38 104 ASN A C 1
ATOM 756 O O . ASN A 1 104 ? 0.797 -11.123 4.961 1.00 98.38 104 ASN A O 1
ATOM 760 N N . LEU A 1 105 ? 2.908 -10.440 4.802 1.00 98.25 105 LEU A N 1
ATOM 761 C CA . LEU A 1 105 ? 3.156 -10.294 6.241 1.00 98.25 105 LEU A CA 1
ATOM 762 C C . LEU A 1 105 ? 3.437 -8.829 6.625 1.00 98.25 105 LEU A C 1
ATOM 764 O O . LEU A 1 105 ? 4.097 -8.584 7.641 1.00 98.25 105 LEU A O 1
ATOM 768 N N . LEU A 1 106 ? 2.976 -7.865 5.818 1.00 98.25 106 LEU A N 1
ATOM 769 C CA . LEU A 1 106 ? 3.210 -6.434 6.034 1.00 98.25 106 LEU A CA 1
ATOM 770 C C . LEU A 1 106 ? 2.550 -5.976 7.336 1.00 98.25 106 LEU A C 1
ATOM 772 O O . LEU A 1 106 ? 1.470 -6.448 7.688 1.00 98.25 106 LEU A O 1
ATOM 776 N N . SER A 1 107 ? 3.197 -5.070 8.058 1.00 98.00 107 SER A N 1
ATOM 777 C CA . SER A 1 107 ? 2.789 -4.622 9.393 1.00 98.00 107 SER A CA 1
ATOM 778 C C . SER A 1 107 ? 2.870 -3.104 9.544 1.00 98.00 107 SER A C 1
ATOM 780 O O . SER A 1 107 ? 3.388 -2.412 8.677 1.00 98.00 107 SER A O 1
ATOM 782 N N . GLY A 1 108 ? 2.360 -2.569 10.655 1.00 97.25 108 GLY A N 1
ATOM 783 C CA . GLY A 1 108 ? 2.284 -1.122 10.870 1.00 97.25 108 GLY A CA 1
ATOM 784 C C . GLY A 1 108 ? 1.073 -0.491 10.182 1.00 97.25 108 GLY A C 1
ATOM 785 O O . GLY A 1 108 ? 0.108 -1.180 9.8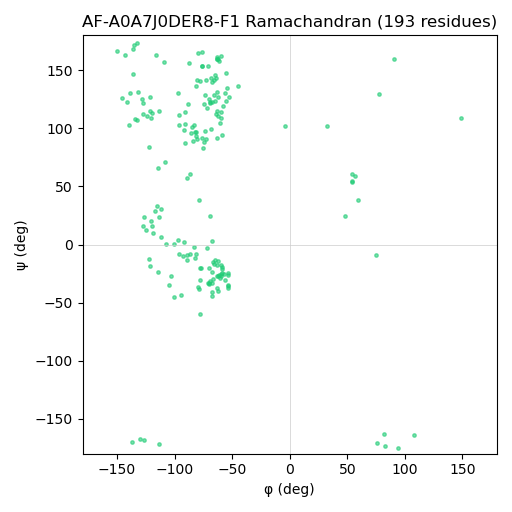52 1.00 97.25 108 GLY A O 1
ATOM 786 N N . GLU A 1 109 ? 1.105 0.828 10.016 1.00 97.62 109 GLU A N 1
ATOM 787 C CA . GLU A 1 109 ? -0.014 1.604 9.474 1.00 97.62 109 GLU A CA 1
ATOM 788 C C . GLU A 1 109 ? 0.015 1.699 7.945 1.00 97.62 109 GLU A C 1
ATOM 790 O O . GLU A 1 109 ? 1.071 1.611 7.316 1.00 97.62 109 GLU A O 1
ATOM 795 N N . ILE A 1 110 ? -1.155 1.931 7.339 1.00 96.81 110 ILE A N 1
ATOM 796 C CA . ILE A 1 110 ? -1.240 2.323 5.928 1.00 96.81 110 ILE A CA 1
ATOM 797 C C . ILE A 1 110 ? -0.799 3.793 5.826 1.00 96.81 110 ILE A C 1
ATOM 799 O O . ILE A 1 110 ? -1.447 4.653 6.426 1.00 96.81 110 ILE A O 1
ATOM 803 N N . PRO A 1 111 ? 0.244 4.131 5.047 1.00 95.12 111 PRO A N 1
ATOM 804 C CA . PRO A 1 111 ? 0.703 5.509 4.940 1.00 95.12 111 PRO A CA 1
ATOM 805 C C . PRO A 1 111 ? -0.371 6.426 4.349 1.00 95.12 111 PRO A C 1
ATOM 807 O O . PRO A 1 111 ? -0.882 6.184 3.251 1.00 95.12 111 PRO A O 1
ATOM 810 N N . GLN A 1 112 ? -0.679 7.529 5.035 1.00 93.44 112 GLN A N 1
ATOM 811 C CA . GLN A 1 112 ? -1.669 8.506 4.568 1.00 93.44 112 GLN A CA 1
ATOM 812 C C . GLN A 1 112 ? -1.306 9.109 3.202 1.00 93.44 112 GLN A C 1
ATOM 814 O O . GLN A 1 112 ? -2.191 9.478 2.427 1.00 93.44 112 GLN A O 1
ATOM 819 N N . GLN A 1 113 ? -0.012 9.155 2.881 1.00 92.25 113 GLN A N 1
ATOM 820 C CA . GLN A 1 113 ? 0.529 9.662 1.624 1.00 92.25 113 GLN A CA 1
ATOM 821 C C . GLN A 1 113 ? 0.017 8.879 0.408 1.00 92.25 113 GLN A C 1
ATOM 823 O O . GLN A 1 113 ? -0.143 9.465 -0.660 1.00 92.25 113 GLN A O 1
ATOM 828 N N . LEU A 1 114 ? -0.319 7.590 0.552 1.00 91.50 114 LEU A N 1
ATOM 829 C CA . LEU A 1 114 ? -0.913 6.806 -0.540 1.00 91.50 114 LEU A CA 1
ATOM 830 C C . LEU A 1 114 ? -2.275 7.359 -0.976 1.00 91.50 114 LEU A C 1
ATOM 832 O O . LEU A 1 114 ? -2.651 7.246 -2.141 1.00 91.50 114 LEU A O 1
ATOM 836 N N . GLY A 1 115 ? -2.993 8.026 -0.070 1.00 89.12 115 GLY A N 1
ATOM 837 C CA . GLY A 1 115 ? -4.235 8.722 -0.393 1.00 89.12 115 GLY A CA 1
ATOM 838 C C . GLY A 1 115 ? -4.057 9.923 -1.329 1.00 89.12 115 GLY A C 1
ATOM 839 O O . GLY A 1 115 ? -5.034 10.359 -1.935 1.00 89.12 115 GLY A O 1
ATOM 840 N N . LEU A 1 116 ? -2.831 10.436 -1.485 1.00 88.88 116 LEU A N 1
ATOM 841 C CA . LEU A 1 116 ? -2.504 11.552 -2.383 1.00 88.88 116 LEU A CA 1
ATOM 842 C C . LEU A 1 116 ? -2.310 11.113 -3.841 1.00 88.88 116 LEU A C 1
ATOM 844 O O . LEU A 1 116 ? -2.263 11.959 -4.733 1.00 88.88 116 LEU A O 1
ATOM 848 N N . LEU A 1 117 ? -2.222 9.806 -4.107 1.00 90.31 117 LEU A N 1
ATOM 849 C CA . LEU A 1 117 ? -2.104 9.276 -5.462 1.00 90.31 117 LEU A CA 1
ATOM 850 C C . LEU A 1 117 ? -3.414 9.511 -6.225 1.00 90.31 117 LEU A C 1
ATOM 852 O O . LEU A 1 117 ? -4.390 8.767 -6.088 1.00 90.31 117 LEU A O 1
ATOM 856 N N . ALA A 1 118 ? -3.444 10.559 -7.048 1.00 88.94 118 ALA A N 1
ATOM 857 C CA . ALA A 1 118 ? -4.634 10.973 -7.793 1.00 88.94 118 ALA A CA 1
ATOM 858 C C . ALA A 1 118 ? -5.118 9.909 -8.794 1.00 88.94 118 ALA A C 1
ATOM 860 O O . ALA A 1 118 ? -6.308 9.832 -9.084 1.00 88.94 118 ALA A O 1
ATOM 861 N N . ARG A 1 119 ? -4.207 9.061 -9.286 1.00 91.88 119 ARG A N 1
ATOM 862 C CA . ARG A 1 119 ? -4.484 8.036 -10.303 1.00 91.88 119 ARG A CA 1
ATOM 863 C C . ARG A 1 119 ? -4.841 6.662 -9.750 1.00 91.88 119 ARG A C 1
ATOM 865 O O . ARG A 1 119 ? -5.293 5.824 -10.520 1.00 91.88 119 ARG A O 1
ATOM 872 N N . LEU A 1 120 ? -4.681 6.441 -8.444 1.00 92.69 120 LEU A N 1
ATOM 873 C CA . LEU A 1 120 ? -4.935 5.147 -7.815 1.00 92.69 120 LEU A CA 1
ATOM 874 C C . LEU A 1 120 ? -6.394 4.706 -8.023 1.00 92.69 120 LEU A C 1
ATOM 876 O O . LEU A 1 120 ? -7.328 5.346 -7.539 1.00 92.69 120 LEU A O 1
ATOM 880 N N . SER A 1 121 ? -6.596 3.632 -8.770 1.00 93.06 121 SER A N 1
ATOM 881 C CA . SER A 1 121 ? -7.912 3.098 -9.129 1.00 93.06 121 SER A CA 1
ATOM 882 C C . SER A 1 121 ? -8.107 1.658 -8.667 1.00 93.06 121 SER A C 1
ATOM 884 O O . SER A 1 121 ? -9.245 1.223 -8.545 1.00 93.06 121 SER A O 1
ATOM 886 N N . ALA A 1 122 ? -7.024 0.938 -8.365 1.00 94.06 122 ALA A N 1
ATOM 887 C CA . ALA A 1 122 ? -7.071 -0.360 -7.704 1.00 94.06 122 ALA A CA 1
ATOM 888 C C . ALA A 1 122 ? -6.082 -0.393 -6.535 1.00 94.06 122 ALA A C 1
ATOM 890 O O . ALA A 1 122 ? -4.923 0.006 -6.669 1.00 94.06 122 ALA A O 1
ATOM 891 N N . PHE A 1 123 ? -6.567 -0.851 -5.386 1.00 95.38 123 PHE A N 1
ATOM 892 C CA . PHE A 1 123 ? -5.801 -0.951 -4.155 1.00 95.38 123 PHE A CA 1
ATOM 893 C C . PHE A 1 123 ? -6.269 -2.175 -3.378 1.00 95.38 123 PHE A C 1
ATOM 895 O O . PHE A 1 123 ? -7.464 -2.302 -3.099 1.00 95.38 123 PHE A O 1
ATOM 902 N N . ASP A 1 124 ? -5.336 -3.048 -3.022 1.00 97.62 124 ASP A N 1
ATOM 903 C CA . ASP A 1 124 ? -5.602 -4.191 -2.155 1.00 97.62 124 ASP A CA 1
ATOM 904 C C . ASP A 1 124 ? -4.425 -4.413 -1.201 1.00 97.62 124 ASP A C 1
ATOM 906 O O . ASP A 1 124 ? -3.272 -4.556 -1.610 1.00 97.62 124 ASP A O 1
ATOM 910 N N . VAL A 1 125 ? -4.718 -4.394 0.096 1.00 97.88 125 VAL A N 1
ATOM 911 C CA . VAL A 1 125 ? -3.779 -4.693 1.185 1.00 97.88 125 VAL A CA 1
ATOM 912 C C . VAL A 1 125 ? -4.345 -5.762 2.116 1.00 97.88 125 VAL A C 1
ATOM 914 O O . VAL A 1 125 ? -3.872 -5.927 3.246 1.00 97.88 125 VAL A O 1
ATOM 917 N N . SER A 1 126 ? -5.371 -6.482 1.667 1.00 98.56 126 SER A N 1
ATOM 918 C CA . SER A 1 126 ? -6.044 -7.506 2.450 1.00 98.56 126 SER A CA 1
ATOM 919 C C . SER A 1 126 ? -5.095 -8.637 2.847 1.00 98.56 126 SER A C 1
ATOM 921 O O . SER A 1 126 ? -4.038 -8.847 2.247 1.00 98.56 126 SER A O 1
ATOM 923 N N . ASN A 1 127 ? -5.447 -9.362 3.906 1.00 98.44 127 ASN A N 1
ATOM 924 C CA . ASN A 1 127 ? -4.683 -10.507 4.405 1.00 98.44 127 ASN A CA 1
ATOM 925 C C . ASN A 1 127 ? -3.208 -10.166 4.690 1.00 98.44 127 ASN A C 1
ATOM 927 O O . ASN A 1 127 ? -2.284 -10.816 4.200 1.00 98.44 127 ASN A O 1
ATOM 931 N N . ASN A 1 128 ? -3.004 -9.126 5.497 1.00 98.75 128 ASN A N 1
ATOM 932 C CA . ASN A 1 128 ? -1.712 -8.717 6.039 1.00 98.75 128 ASN A CA 1
ATOM 933 C C . ASN A 1 128 ? -1.794 -8.598 7.578 1.00 98.75 128 ASN A C 1
ATOM 935 O O . ASN A 1 128 ? -2.736 -9.070 8.222 1.00 98.75 128 ASN A O 1
ATOM 939 N N . ARG A 1 129 ? -0.779 -7.997 8.203 1.00 98.25 129 ARG A N 1
ATOM 940 C CA . ARG A 1 129 ? -0.701 -7.717 9.647 1.00 98.25 129 ARG A CA 1
ATOM 941 C C . ARG A 1 129 ? -0.763 -6.210 9.927 1.00 98.25 129 ARG A C 1
ATOM 943 O O . ARG A 1 129 ? -0.155 -5.743 10.892 1.00 98.25 129 ARG A O 1
ATOM 950 N N . LEU A 1 130 ? -1.455 -5.452 9.074 1.00 98.19 130 LEU A N 1
ATOM 951 C CA . LEU A 1 130 ? -1.580 -4.001 9.204 1.00 98.19 130 LEU A CA 1
ATOM 952 C C . LEU A 1 130 ? -2.482 -3.627 10.387 1.00 98.19 130 LEU A C 1
ATOM 954 O O . LEU A 1 130 ? -3.365 -4.389 10.807 1.00 98.19 130 LEU A O 1
ATOM 958 N N . SER A 1 131 ? -2.249 -2.435 10.923 1.00 97.00 131 SER A N 1
ATOM 959 C CA . SER A 1 131 ? -2.926 -1.903 12.101 1.00 97.00 131 SER A CA 1
ATOM 960 C C . SER A 1 131 ? -3.179 -0.403 11.994 1.00 97.00 131 SER A C 1
ATOM 962 O O . SER A 1 131 ? -2.543 0.270 11.193 1.00 97.00 131 SER A O 1
ATOM 964 N N . GLY A 1 132 ? -4.070 0.123 12.831 1.00 95.44 132 GLY A N 1
ATOM 965 C CA . GLY A 1 132 ? -4.355 1.557 12.895 1.00 95.44 132 GLY A CA 1
ATOM 966 C C . GLY A 1 132 ? -5.539 1.982 12.017 1.00 95.44 132 GLY A C 1
ATOM 967 O O . GLY A 1 132 ? -6.242 1.137 11.451 1.00 95.44 132 GLY A O 1
ATOM 968 N N . PRO A 1 133 ? -5.807 3.294 11.934 1.00 94.56 133 PRO A N 1
ATOM 969 C CA . PRO A 1 133 ? -6.934 3.813 11.177 1.00 94.56 133 PRO A CA 1
ATOM 970 C C . PRO A 1 133 ? -6.683 3.714 9.668 1.00 94.56 133 PRO A C 1
ATOM 972 O O . PRO A 1 133 ? -5.590 4.017 9.188 1.00 94.56 133 PRO A O 1
ATOM 975 N N . ILE A 1 134 ? -7.715 3.376 8.892 1.00 94.62 134 ILE A N 1
ATOM 976 C CA . ILE A 1 134 ? -7.669 3.534 7.434 1.00 94.62 134 ILE A CA 1
ATOM 977 C C . ILE A 1 134 ? -7.563 5.035 7.113 1.00 94.62 134 ILE A C 1
ATOM 979 O O . ILE A 1 134 ? -8.432 5.807 7.536 1.00 94.62 134 ILE A O 1
ATOM 983 N N . PRO A 1 135 ? -6.537 5.486 6.360 1.00 92.38 135 PRO A N 1
ATOM 984 C CA . PRO A 1 135 ? -6.377 6.896 6.038 1.00 92.38 135 PRO A CA 1
ATOM 985 C C . PRO A 1 135 ? -7.618 7.457 5.353 1.00 92.38 135 PRO A C 1
ATOM 987 O O . PRO A 1 135 ? -8.085 6.898 4.364 1.00 92.38 135 PRO A O 1
ATOM 990 N N . GLY A 1 136 ? -8.130 8.594 5.827 1.00 86.25 136 GLY A N 1
ATOM 991 C CA . GLY A 1 136 ? -9.394 9.152 5.335 1.00 86.25 136 GLY A CA 1
ATOM 992 C C . GLY A 1 136 ? -9.423 9.403 3.822 1.00 86.25 136 GLY A C 1
ATOM 993 O O . GLY A 1 136 ? -10.463 9.247 3.200 1.00 86.25 136 GLY A O 1
ATOM 994 N N . LEU A 1 137 ? -8.289 9.718 3.193 1.00 85.31 137 LEU A N 1
ATOM 995 C CA . LEU A 1 137 ? -8.205 9.888 1.734 1.00 85.31 137 LEU A CA 1
ATOM 996 C C . LEU A 1 137 ? -8.357 8.571 0.945 1.00 85.31 137 LEU A C 1
ATOM 998 O O . LEU A 1 137 ? -8.692 8.606 -0.237 1.00 85.31 137 LEU A O 1
ATOM 1002 N N . LEU A 1 138 ? -8.127 7.427 1.594 1.00 80.06 138 LEU A N 1
ATOM 1003 C CA . LEU A 1 138 ? -8.367 6.086 1.053 1.00 80.06 138 LEU A CA 1
ATOM 1004 C C . LEU A 1 138 ? -9.752 5.564 1.465 1.00 80.06 138 LEU A C 1
ATOM 1006 O O . LEU A 1 138 ? -10.480 5.043 0.627 1.00 80.06 138 LEU A O 1
ATOM 1010 N N . GLY A 1 139 ? -10.123 5.759 2.735 1.00 59.66 139 GLY A N 1
ATOM 1011 C CA . GLY A 1 139 ? -11.377 5.290 3.317 1.00 59.66 139 GLY A CA 1
ATOM 1012 C C . GLY A 1 139 ? -12.588 6.146 2.941 1.00 59.66 139 GLY A C 1
ATOM 1013 O O . GLY A 1 139 ? -13.516 5.666 2.306 1.00 59.66 139 GLY A O 1
ATOM 1014 N N . ASN A 1 140 ? -12.588 7.438 3.270 1.00 56.84 140 ASN A N 1
ATOM 1015 C CA . ASN A 1 140 ? -13.762 8.334 3.290 1.00 56.84 140 ASN A CA 1
ATOM 1016 C C . ASN A 1 140 ? -14.397 8.647 1.912 1.00 56.84 140 ASN A C 1
ATOM 1018 O O . ASN A 1 140 ? -15.313 9.456 1.824 1.00 56.84 140 ASN A O 1
ATOM 1022 N N . ARG A 1 141 ? -13.910 8.069 0.807 1.00 55.75 141 ARG A N 1
ATOM 1023 C CA . ARG A 1 141 ? -14.399 8.364 -0.557 1.00 55.75 141 ARG A CA 1
ATOM 1024 C C . ARG A 1 141 ? -14.953 7.156 -1.318 1.00 55.75 141 ARG A C 1
ATOM 1026 O O . ARG A 1 141 ? -14.960 7.206 -2.543 1.00 55.75 141 ARG A O 1
ATOM 1033 N N . THR A 1 142 ? -15.343 6.067 -0.638 1.00 62.78 142 THR A N 1
ATOM 1034 C CA . THR A 1 142 ? -15.752 4.787 -1.282 1.00 62.78 142 THR A CA 1
ATOM 1035 C C . THR A 1 142 ? -14.758 4.318 -2.352 1.00 62.78 142 THR A C 1
ATOM 1037 O O . THR A 1 142 ? -15.139 3.650 -3.308 1.00 62.78 142 THR A O 1
ATOM 1040 N N . ARG A 1 143 ? -13.488 4.739 -2.263 1.00 77.50 143 ARG A N 1
ATOM 1041 C CA . ARG A 1 143 ? -12.545 4.578 -3.375 1.00 77.50 143 ARG A CA 1
ATOM 1042 C C . ARG A 1 143 ? -12.190 3.108 -3.560 1.00 77.50 143 ARG A C 1
ATOM 1044 O O . ARG A 1 143 ? -12.004 2.667 -4.687 1.00 77.50 143 ARG A O 1
ATOM 1051 N N . PHE A 1 144 ? -12.150 2.376 -2.449 1.00 90.50 144 PHE A N 1
ATOM 1052 C CA . PHE A 1 144 ? -11.902 0.945 -2.385 1.00 90.50 144 PHE A CA 1
ATOM 1053 C C . PHE A 1 144 ? -12.882 0.289 -1.410 1.00 90.50 144 PHE A C 1
ATOM 1055 O O . PHE A 1 144 ? -13.289 0.897 -0.416 1.00 90.50 144 PHE A O 1
ATOM 1062 N N . ASN A 1 145 ? -13.270 -0.946 -1.714 1.00 91.88 145 ASN A N 1
ATOM 1063 C CA . ASN A 1 145 ? -14.248 -1.701 -0.935 1.00 91.88 145 ASN A CA 1
ATOM 1064 C C . ASN A 1 145 ? -13.637 -2.238 0.367 1.00 91.88 145 ASN A C 1
ATOM 1066 O O . ASN A 1 145 ? -12.419 -2.302 0.514 1.00 91.88 145 ASN A O 1
ATOM 1070 N N . ALA A 1 146 ? -14.487 -2.682 1.300 1.00 93.38 146 ALA A N 1
ATOM 1071 C CA . ALA A 1 146 ? -14.046 -3.324 2.542 1.00 93.38 146 ALA A CA 1
ATOM 1072 C C . ALA A 1 146 ? -13.097 -4.510 2.292 1.00 93.38 146 ALA A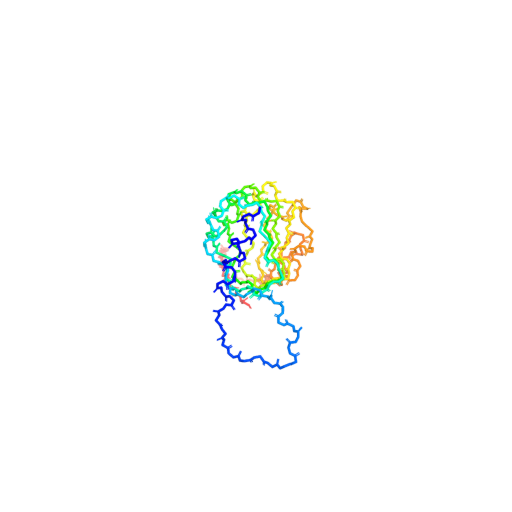 C 1
ATOM 1074 O O . ALA A 1 146 ? -12.090 -4.635 2.987 1.00 93.38 146 ALA A O 1
ATOM 1075 N N . SER A 1 147 ? -13.352 -5.288 1.234 1.00 95.62 147 SER A N 1
ATOM 1076 C CA . SER A 1 147 ? -12.527 -6.429 0.823 1.00 95.62 147 SER A CA 1
ATOM 1077 C C . SER A 1 147 ? -11.049 -6.078 0.646 1.00 95.62 147 SER A C 1
ATOM 1079 O O . SER A 1 147 ? -10.207 -6.879 1.023 1.00 95.62 147 SER A O 1
ATOM 1081 N N . SER A 1 148 ? -10.722 -4.867 0.176 1.00 95.69 148 SER A N 1
ATOM 1082 C CA . SER A 1 148 ? -9.339 -4.393 -0.003 1.00 95.69 148 SER A CA 1
ATOM 1083 C C . SER A 1 148 ? -8.549 -4.258 1.306 1.00 95.69 148 SER A C 1
ATOM 1085 O O . SER A 1 148 ? -7.337 -4.056 1.277 1.00 95.69 148 SER A O 1
ATOM 1087 N N . TYR A 1 149 ? -9.222 -4.313 2.457 1.00 96.06 149 TYR A N 1
ATOM 1088 C CA . TYR A 1 149 ? -8.632 -4.103 3.781 1.00 96.06 149 TYR A CA 1
ATOM 1089 C C . TYR A 1 149 ? -8.837 -5.295 4.725 1.00 96.06 149 TYR A C 1
ATOM 1091 O O . TYR A 1 149 ? -8.204 -5.353 5.784 1.00 96.06 149 TYR A O 1
ATOM 1099 N N . GLU A 1 150 ? -9.705 -6.242 4.364 1.00 96.56 150 GLU A N 1
ATOM 1100 C CA . GLU A 1 150 ? -10.057 -7.410 5.175 1.00 96.56 150 GLU A CA 1
ATOM 1101 C C . GLU A 1 150 ? -8.847 -8.300 5.499 1.00 96.56 150 GLU A C 1
ATOM 1103 O O . GLU A 1 150 ? -7.772 -8.182 4.922 1.00 96.56 150 GLU A O 1
ATOM 1108 N N . GLY A 1 151 ? -8.975 -9.166 6.504 1.00 96.56 151 GLY A N 1
ATOM 1109 C CA . GLY A 1 151 ? -7.871 -10.023 6.956 1.00 96.56 151 GLY A CA 1
ATOM 1110 C C . GLY A 1 151 ? -6.786 -9.307 7.778 1.00 96.56 151 GLY A C 1
ATOM 1111 O O . GLY A 1 151 ? -5.969 -9.977 8.407 1.00 96.56 151 GLY A O 1
ATOM 1112 N N . ASN A 1 152 ? -6.811 -7.973 7.875 1.00 97.19 152 ASN A N 1
ATOM 1113 C CA . ASN A 1 152 ? -5.954 -7.193 8.773 1.00 97.19 152 ASN A CA 1
ATOM 1114 C C . ASN A 1 152 ? -6.637 -6.961 10.129 1.00 97.19 152 ASN A C 1
ATOM 1116 O O . ASN A 1 152 ? -7.445 -6.048 10.285 1.00 97.19 152 ASN A O 1
ATOM 1120 N N . LYS A 1 153 ? -6.296 -7.765 11.143 1.00 92.25 153 LYS A N 1
ATOM 1121 C CA . LYS A 1 153 ? -6.968 -7.725 12.462 1.00 92.25 153 LYS A CA 1
ATOM 1122 C C . LYS A 1 153 ? -6.878 -6.378 13.192 1.00 92.25 153 LYS A C 1
ATOM 1124 O O . LYS A 1 153 ? -7.709 -6.119 14.057 1.00 92.25 153 LYS A O 1
ATOM 1129 N N . GLY A 1 154 ? -5.855 -5.572 12.904 1.00 94.19 154 GLY A N 1
ATOM 1130 C CA . GLY A 1 154 ? -5.613 -4.298 13.578 1.00 94.19 154 GLY A CA 1
ATOM 1131 C C . GLY A 1 154 ? -6.166 -3.073 12.849 1.00 94.19 154 GLY A C 1
ATOM 1132 O O . GLY A 1 154 ? -6.068 -1.980 13.408 1.00 94.19 154 GLY A O 1
ATOM 1133 N N . LEU A 1 155 ? -6.671 -3.216 11.617 1.00 95.06 155 LEU A N 1
ATOM 1134 C CA . LEU A 1 155 ? -7.209 -2.091 10.852 1.00 95.06 155 LEU A CA 1
ATOM 1135 C C . LEU A 1 155 ? -8.638 -1.762 11.283 1.00 95.06 155 LEU A C 1
ATOM 1137 O O . LEU A 1 155 ? -9.448 -2.652 11.546 1.00 95.06 155 LEU A O 1
ATOM 1141 N N . TYR A 1 156 ? -8.951 -0.471 11.323 1.00 93.81 156 TYR A N 1
ATOM 1142 C CA . TYR A 1 156 ? -10.281 0.023 11.664 1.00 93.81 156 TYR A CA 1
ATOM 1143 C C . TYR A 1 156 ? -10.605 1.347 10.967 1.00 93.81 156 TYR A C 1
ATOM 1145 O O . TYR A 1 156 ? -9.727 2.047 10.462 1.00 93.81 156 TYR A O 1
ATOM 1153 N N . GLY A 1 157 ? -11.881 1.726 10.999 1.00 90.94 157 GLY A N 1
ATOM 1154 C CA . GLY A 1 157 ? -12.388 2.916 10.319 1.00 90.94 157 GLY A CA 1
ATOM 1155 C C . GLY A 1 157 ? -12.846 2.604 8.898 1.00 90.94 157 GLY A C 1
ATOM 1156 O O . GLY A 1 157 ? -12.481 1.583 8.327 1.00 90.94 157 GLY A O 1
ATOM 1157 N N . TYR A 1 158 ? -13.687 3.476 8.344 1.00 89.44 158 TYR A N 1
ATOM 1158 C CA . TYR A 1 158 ? -14.372 3.232 7.074 1.00 89.44 158 TYR A CA 1
ATOM 1159 C C . TYR A 1 158 ? -13.378 2.889 5.937 1.00 89.44 158 TYR A C 1
ATOM 1161 O O . TYR A 1 158 ? -12.375 3.594 5.800 1.00 89.44 158 TYR A O 1
ATOM 1169 N N . PRO A 1 159 ? -13.637 1.862 5.099 1.00 91.81 159 PRO A N 1
ATOM 1170 C CA . PRO A 1 159 ? -14.873 1.068 4.998 1.00 91.81 159 PRO A CA 1
ATOM 1171 C C . PRO A 1 159 ? -15.009 -0.083 6.010 1.00 91.81 159 PRO A C 1
ATOM 1173 O O . PRO A 1 159 ? -16.036 -0.759 6.020 1.00 91.81 159 PRO A O 1
ATOM 1176 N N . LEU A 1 160 ? -14.011 -0.320 6.862 1.00 91.62 160 LEU A N 1
ATOM 1177 C CA . LEU A 1 160 ? -14.103 -1.296 7.946 1.00 91.62 160 LEU A CA 1
ATOM 1178 C C . LEU A 1 160 ? -14.867 -0.723 9.157 1.00 91.62 160 LEU A C 1
ATOM 1180 O O . LEU A 1 160 ? -15.063 0.493 9.273 1.00 91.62 160 LEU A O 1
ATOM 1184 N N . PRO A 1 161 ? -15.301 -1.582 10.098 1.00 90.75 161 PRO A N 1
ATOM 1185 C CA . PRO A 1 161 ? -15.878 -1.120 11.351 1.00 90.75 161 PRO A CA 1
ATOM 1186 C C . PRO A 1 161 ? -14.937 -0.163 12.104 1.00 90.75 161 PRO A C 1
ATOM 1188 O O . PRO A 1 161 ? -13.711 -0.311 12.041 1.00 90.75 161 PRO A O 1
ATOM 1191 N N . PRO A 1 162 ? -15.480 0.818 12.844 1.00 87.88 162 PRO A N 1
ATOM 1192 C CA . PRO A 1 162 ? -14.672 1.681 13.698 1.00 87.88 162 PRO A CA 1
ATOM 1193 C C . PRO A 1 162 ? -13.994 0.871 14.810 1.00 87.88 162 PRO A C 1
ATOM 1195 O O . PRO A 1 162 ? -14.414 -0.242 15.141 1.00 87.88 162 PRO A O 1
ATOM 1198 N N . MET A 1 163 ? -12.952 1.448 15.415 1.00 83.56 163 MET A N 1
ATOM 1199 C CA . MET A 1 163 ? -12.246 0.816 16.528 1.00 83.56 163 MET A CA 1
ATOM 1200 C C . MET A 1 163 ? -13.240 0.487 17.646 1.00 83.56 163 MET A C 1
ATOM 1202 O O . MET A 1 163 ? -13.947 1.366 18.144 1.00 83.56 163 MET A O 1
ATOM 1206 N N . LYS A 1 164 ? -13.302 -0.785 18.052 1.00 73.81 164 LYS A N 1
ATOM 1207 C CA . LYS A 1 164 ? -14.090 -1.191 19.218 1.00 73.81 164 LYS A CA 1
ATOM 1208 C C . LYS A 1 164 ? -13.372 -0.704 20.476 1.00 73.81 164 LYS A C 1
ATOM 1210 O O . LYS A 1 164 ? -12.547 -1.427 21.028 1.00 73.81 164 LYS A O 1
ATOM 1215 N N . ASN A 1 165 ? -13.687 0.501 20.944 1.00 65.56 165 ASN A N 1
ATOM 1216 C CA . ASN A 1 165 ? -13.300 0.906 22.291 1.00 65.56 165 ASN A CA 1
ATOM 1217 C C . ASN A 1 165 ? -14.021 -0.011 23.286 1.00 65.56 165 ASN A C 1
ATOM 1219 O O . ASN A 1 165 ? -15.243 0.056 23.428 1.00 65.56 165 ASN A O 1
ATOM 1223 N N . LYS A 1 166 ? -13.273 -0.860 23.999 1.00 51.75 166 LYS A N 1
ATOM 1224 C CA . LYS A 1 166 ? -13.732 -1.319 25.314 1.00 51.75 166 LYS A CA 1
ATOM 1225 C C . LYS A 1 166 ? -13.803 -0.049 26.156 1.00 51.75 166 LYS A C 1
ATOM 1227 O O . LYS A 1 166 ? -12.785 0.609 26.332 1.00 51.75 166 LYS A O 1
ATOM 1232 N N . GLY A 1 167 ? -15.025 0.364 26.486 1.00 48.34 167 GLY A N 1
ATOM 1233 C CA . GLY A 1 167 ? -15.345 1.718 26.921 1.00 48.34 167 GLY A CA 1
ATOM 1234 C C . GLY A 1 167 ? -14.359 2.276 27.941 1.00 48.34 167 GLY A C 1
ATOM 1235 O O . GLY A 1 167 ? -13.996 1.596 28.901 1.00 48.34 167 GLY A O 1
ATOM 1236 N N . VAL A 1 168 ? -13.974 3.539 27.751 1.00 52.94 168 VAL A N 1
ATOM 1237 C CA . VAL A 1 168 ? -13.469 4.361 28.849 1.00 52.94 168 VAL A CA 1
ATOM 1238 C C . VAL A 1 168 ? -14.596 4.398 29.874 1.00 52.94 168 VAL A C 1
ATOM 1240 O O . VAL A 1 168 ? -15.556 5.155 29.744 1.00 52.94 168 VAL A O 1
ATOM 1243 N N . THR A 1 169 ? -14.535 3.494 30.847 1.00 45.72 169 THR A N 1
ATOM 1244 C CA . THR A 1 169 ? -15.461 3.492 31.969 1.00 45.72 169 THR A CA 1
ATOM 1245 C C . THR A 1 169 ? -14.975 4.613 32.863 1.00 45.72 169 THR A C 1
ATOM 1247 O O . THR A 1 169 ? -14.079 4.420 33.680 1.00 45.72 169 THR A O 1
ATOM 1250 N N . ILE A 1 170 ? -15.517 5.814 32.665 1.00 54.59 170 ILE A N 1
ATOM 1251 C CA . ILE A 1 170 ? -15.468 6.840 33.700 1.00 54.59 170 ILE A CA 1
ATOM 1252 C C . ILE A 1 170 ? -16.274 6.243 34.858 1.00 54.59 170 ILE A C 1
ATOM 1254 O O . ILE A 1 170 ? -17.501 6.323 34.868 1.00 54.59 170 ILE A O 1
ATOM 1258 N N . LEU A 1 171 ? -15.607 5.542 35.782 1.00 46.41 171 LEU A N 1
ATOM 1259 C CA . LEU A 1 171 ? -16.218 5.164 37.051 1.00 46.41 171 LEU A CA 1
ATOM 1260 C C . LEU A 1 171 ? -16.604 6.479 37.724 1.00 46.41 171 LEU A C 1
ATOM 1262 O O . LEU A 1 171 ? -15.742 7.278 38.089 1.00 46.41 171 LEU A O 1
ATOM 1266 N N . GLY A 1 172 ? -17.909 6.737 37.774 1.00 45.50 172 GLY A N 1
ATOM 1267 C CA . GLY A 1 172 ? -18.461 7.963 38.320 1.00 45.50 172 GLY A CA 1
ATOM 1268 C C . GLY A 1 172 ? -17.925 8.207 39.723 1.00 45.50 172 GLY A C 1
ATOM 1269 O O . GLY A 1 172 ? -18.039 7.354 40.600 1.00 45.50 172 GLY A O 1
ATOM 1270 N N . ILE A 1 173 ? -17.366 9.391 39.948 1.00 48.53 173 ILE A N 1
ATOM 1271 C CA . ILE A 1 173 ? -17.147 9.866 41.307 1.00 48.53 173 ILE A CA 1
ATOM 1272 C C . ILE A 1 173 ? -18.487 10.435 41.776 1.00 48.53 173 ILE A C 1
ATOM 1274 O O . ILE A 1 173 ? -18.811 11.593 41.523 1.00 48.53 173 ILE A O 1
ATOM 1278 N N . VAL A 1 174 ? -19.287 9.605 42.448 1.00 51.78 174 VAL A N 1
ATOM 1279 C CA . VAL A 1 174 ? -20.300 10.100 43.386 1.00 51.78 174 VAL A CA 1
ATOM 1280 C C . VAL A 1 174 ? -19.563 10.377 44.690 1.00 51.78 174 VAL A C 1
ATOM 1282 O O . VAL A 1 174 ? -19.296 9.470 45.471 1.00 51.78 174 VAL A O 1
ATOM 1285 N N . GLY A 1 175 ? -19.192 11.635 44.903 1.00 43.53 175 GLY A N 1
ATOM 1286 C CA . GLY A 1 175 ? -18.656 12.116 46.171 1.00 43.53 175 GLY A CA 1
ATOM 1287 C C . GLY A 1 175 ? -19.516 13.257 46.695 1.00 43.53 175 GLY A C 1
ATOM 1288 O O . GLY A 1 175 ? -19.193 14.417 46.465 1.00 43.53 175 GLY A O 1
ATOM 1289 N N . ILE A 1 176 ? -20.616 12.945 47.386 1.00 49.88 176 ILE A N 1
ATOM 1290 C CA . ILE A 1 176 ? -21.325 13.929 48.216 1.00 49.88 176 ILE A CA 1
ATOM 1291 C C . ILE A 1 176 ? -20.584 13.979 49.553 1.00 49.88 176 ILE A C 1
ATOM 1293 O O . ILE A 1 176 ? -20.796 13.138 50.423 1.00 49.88 176 ILE A O 1
ATOM 1297 N N . GLY A 1 177 ? -19.683 14.945 49.710 1.00 43.50 177 GLY A N 1
ATOM 1298 C CA . GLY A 1 177 ? -19.131 15.295 51.014 1.00 43.50 177 GLY A CA 1
ATOM 1299 C C . GLY A 1 177 ? -20.081 16.250 51.732 1.00 43.50 177 GLY A C 1
ATOM 1300 O O . GLY A 1 177 ? -20.116 17.434 51.410 1.00 43.50 177 GLY A O 1
ATOM 1301 N N . LEU A 1 178 ? -20.849 15.756 52.706 1.00 49.50 178 LEU A N 1
ATOM 1302 C CA . LEU A 1 178 ? -21.525 16.613 53.684 1.00 49.50 178 LEU A CA 1
ATOM 1303 C C . LEU A 1 178 ? -20.472 17.119 54.679 1.00 49.50 178 LEU A C 1
ATOM 1305 O O . LEU A 1 178 ? -20.207 16.491 55.699 1.00 49.50 178 LEU A O 1
ATOM 1309 N N . GLY A 1 179 ? -19.842 18.242 54.347 1.00 44.97 179 GLY A N 1
ATOM 1310 C CA . GLY A 1 179 ? -18.948 18.986 55.227 1.00 44.97 179 GLY A CA 1
ATOM 1311 C C . GLY A 1 179 ? -19.321 20.458 55.170 1.00 44.97 179 GLY A C 1
ATOM 1312 O O . GLY A 1 179 ? -19.117 21.126 54.161 1.00 44.97 179 GLY A O 1
ATOM 1313 N N . SER A 1 180 ? -19.936 20.951 56.236 1.00 56.50 180 SER A N 1
ATOM 1314 C CA . SER A 1 180 ? -20.366 22.336 56.402 1.00 56.50 180 SER A CA 1
ATOM 1315 C C . SER A 1 180 ? -19.179 23.308 56.340 1.00 56.50 180 SER A C 1
ATOM 1317 O O . SER A 1 180 ? -18.443 23.433 57.316 1.00 56.50 180 SER A O 1
ATOM 1319 N N . GLY A 1 181 ? -19.014 24.020 55.222 1.00 49.00 181 GLY A N 1
ATOM 1320 C CA . GLY A 1 181 ? -18.114 25.176 55.130 1.00 49.00 181 GLY A CA 1
ATOM 1321 C C . GLY A 1 181 ? -17.491 25.371 53.747 1.00 49.00 181 GLY A C 1
ATOM 1322 O O . GLY A 1 181 ? -16.634 24.599 53.351 1.00 49.00 181 GLY A O 1
ATOM 1323 N N . LEU A 1 182 ? -17.944 26.412 53.041 1.00 44.22 182 LEU A N 1
ATOM 1324 C CA . LEU A 1 182 ? -17.388 27.037 51.826 1.00 44.22 182 LEU A CA 1
ATOM 1325 C C . LEU A 1 182 ? -16.631 26.149 50.803 1.00 44.22 182 LEU A C 1
ATOM 1327 O O . LEU A 1 182 ? -15.439 25.884 50.908 1.00 44.22 182 LEU A O 1
ATOM 1331 N N . LEU A 1 183 ? -17.363 25.834 49.731 1.00 41.34 183 LEU A N 1
ATOM 1332 C CA . LEU A 1 183 ? -16.959 25.613 48.336 1.00 41.34 183 LEU A CA 1
ATOM 1333 C C . LEU A 1 183 ? -15.466 25.849 47.992 1.00 41.34 183 LEU A C 1
ATOM 1335 O O . LEU A 1 183 ? -15.057 26.975 47.715 1.00 41.34 183 LEU A O 1
ATOM 1339 N N . SER A 1 184 ? -14.684 24.773 47.869 1.00 45.88 184 SER A N 1
ATOM 1340 C CA . SER A 1 184 ? -13.472 24.775 47.038 1.00 45.88 184 SER A CA 1
ATOM 1341 C C . SER A 1 184 ? -13.427 23.503 46.190 1.00 45.88 184 SER A C 1
ATOM 1343 O O . SER A 1 184 ? -13.271 22.392 46.693 1.00 45.88 184 SER A O 1
ATOM 1345 N N . LEU A 1 185 ? -13.662 23.681 44.889 1.00 45.16 185 LEU A N 1
ATOM 1346 C CA . LEU A 1 185 ? -13.711 22.636 43.873 1.00 45.16 185 LEU A CA 1
ATOM 1347 C C . LEU A 1 185 ? -12.281 22.365 43.382 1.00 45.16 185 LEU A C 1
ATOM 1349 O O . LEU A 1 185 ? -11.756 23.122 42.569 1.00 45.16 185 LEU A O 1
ATOM 1353 N N . VAL A 1 186 ? -11.637 21.299 43.859 1.00 41.72 186 VAL A N 1
ATOM 1354 C CA . VAL A 1 186 ? -10.352 20.848 43.299 1.00 41.72 186 VAL A CA 1
ATOM 1355 C C . VAL A 1 186 ? -10.627 19.743 42.277 1.00 41.72 186 VAL A C 1
ATOM 1357 O O . VAL A 1 186 ? -10.916 18.606 42.638 1.00 41.72 186 VAL A O 1
ATOM 1360 N N . LEU A 1 187 ? -10.554 20.083 40.987 1.00 42.88 187 LEU A N 1
ATOM 1361 C CA . LEU A 1 187 ? -10.581 19.122 39.879 1.00 42.88 187 LEU A CA 1
ATOM 1362 C C . LEU A 1 187 ? -9.164 18.578 39.645 1.00 42.88 187 LEU A C 1
ATOM 1364 O O . LEU A 1 187 ? -8.412 19.124 38.842 1.00 42.88 187 LEU A O 1
ATOM 1368 N N . SER A 1 188 ? -8.789 17.499 40.331 1.00 46.56 188 SER A N 1
ATOM 1369 C CA . SER A 1 188 ? -7.567 16.756 39.993 1.00 46.56 188 SER A CA 1
ATOM 1370 C C . SER A 1 188 ? -7.894 15.647 38.993 1.00 46.56 188 SER A C 1
ATOM 1372 O O . SER A 1 188 ? -8.447 14.611 39.356 1.00 46.56 188 SER A O 1
ATOM 1374 N N . PHE A 1 189 ? -7.549 15.862 37.721 1.00 48.12 189 PHE A N 1
ATOM 1375 C CA . PHE A 1 189 ? -7.658 14.853 36.664 1.00 48.12 189 PHE A CA 1
ATOM 1376 C C . PHE A 1 189 ? -6.459 13.898 36.714 1.00 48.12 189 PHE A C 1
ATOM 1378 O O . PHE A 1 189 ? -5.427 14.138 36.092 1.00 48.12 189 PHE A O 1
ATOM 1385 N N . GLY A 1 190 ? -6.595 12.800 37.455 1.00 39.38 190 GLY A N 1
ATOM 1386 C CA . GLY A 1 190 ? -5.695 11.653 37.342 1.00 39.38 190 GLY A CA 1
ATOM 1387 C C . GLY A 1 190 ? -6.161 10.724 36.222 1.00 39.38 190 GLY A C 1
ATOM 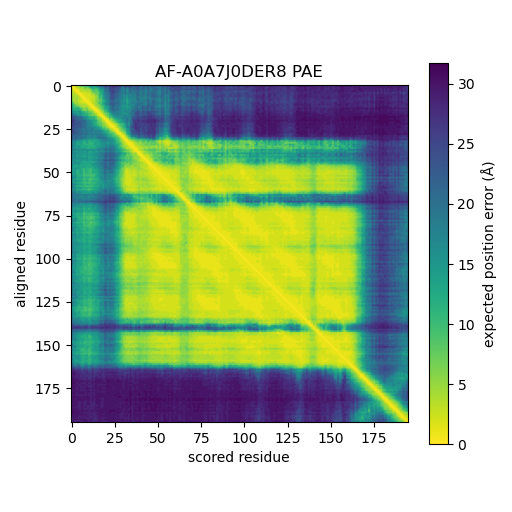1388 O O . GLY A 1 190 ? -7.036 9.890 36.441 1.00 39.38 190 GLY A O 1
ATOM 1389 N N . LEU A 1 191 ? -5.603 10.862 35.017 1.00 40.31 191 LEU A N 1
ATOM 1390 C CA . LEU A 1 191 ? -5.755 9.869 33.948 1.00 40.31 191 LEU A CA 1
ATOM 1391 C C . LEU A 1 191 ? -4.900 8.638 34.290 1.00 40.31 191 LEU A C 1
ATOM 1393 O O . LEU A 1 191 ? -3.702 8.622 34.024 1.00 40.31 191 LEU A O 1
ATOM 1397 N N . CYS A 1 192 ? -5.510 7.601 34.865 1.00 37.00 192 CYS A N 1
ATOM 1398 C CA . CYS A 1 192 ? -4.912 6.265 34.914 1.00 37.00 192 CYS A CA 1
ATOM 1399 C C . CYS A 1 192 ? -5.457 5.434 33.749 1.00 37.00 192 CYS A C 1
ATOM 1401 O O . CYS A 1 192 ? -6.635 5.084 33.722 1.00 37.00 192 CYS A O 1
ATOM 1403 N N . VAL A 1 193 ? -4.591 5.121 32.785 1.00 44.38 193 VAL A N 1
ATOM 1404 C CA . VAL A 1 193 ? -4.864 4.149 31.721 1.00 44.38 193 VAL A CA 1
ATOM 1405 C C . VAL A 1 193 ? -4.388 2.784 32.220 1.00 44.38 193 VAL A C 1
ATOM 1407 O O . VAL A 1 193 ? -3.191 2.602 32.427 1.00 44.38 193 VAL A O 1
ATOM 1410 N N . PHE A 1 194 ? -5.302 1.833 32.430 1.00 40.81 194 PHE A N 1
ATOM 1411 C CA . PHE A 1 194 ? -4.947 0.417 32.585 1.00 40.81 194 PHE A CA 1
ATOM 1412 C C . PHE A 1 194 ? -5.131 -0.287 31.235 1.00 40.81 194 PHE A C 1
ATOM 1414 O O . PHE A 1 194 ? -6.142 -0.069 30.565 1.00 40.81 194 PHE A O 1
ATOM 1421 N N . GLY A 1 195 ? -4.094 -1.030 30.831 1.00 44.22 195 GLY A N 1
ATOM 1422 C CA . GLY A 1 195 ? -3.952 -1.679 29.521 1.00 44.22 195 GLY A CA 1
ATOM 1423 C C . GLY A 1 195 ? -4.822 -2.906 29.295 1.00 44.22 195 GLY A C 1
ATOM 1424 O O . GLY A 1 195 ? -5.412 -3.425 30.267 1.00 44.22 195 GLY A O 1
#

Solvent-accessible surface area (backbone atoms only — not comparable to full-atom values): 11155 Å² total; per-residue (Å²): 133,71,60,68,56,51,54,50,50,63,54,48,65,72,71,70,71,89,80,82,82,84,65,96,84,60,92,69,80,77,81,63,55,69,53,59,68,57,53,70,57,27,75,44,50,83,40,39,66,47,80,59,48,70,28,51,32,31,50,48,61,40,49,54,36,33,56,35,21,55,48,25,25,35,43,32,53,20,42,29,48,30,23,48,50,63,46,52,38,48,39,62,16,66,46,27,25,33,43,34,46,24,41,29,48,30,24,50,52,64,44,59,50,52,40,67,34,84,50,53,70,44,62,30,51,15,38,24,52,30,27,48,62,48,35,56,69,45,21,77,64,76,66,49,61,47,70,31,50,38,71,19,88,48,51,18,28,48,67,43,64,61,74,83,70,80,67,87,74,75,74,77,85,85,74,88,75,94,64,98,71,82,95,78,89,80,86,79,86,77,88,79,85,81,135

Radius of gyration: 24.57 Å; Cα contacts (8 Å, |Δi|>4): 352; chains: 1; bounding box: 45×65×83 Å